Protein 4MXT (pdb70)

Secondary structure (DSSP, 8-state):
--S-HHHHHHHHHHHHHTT-EEEEEEEEEETTEEEEEEEEEETTEEEEEE---EEE-SS-EEEEETTTTEEEEE---TTT-----GGGGGGGGGTTB---EEEE-----EEEE--BSSTT-SSSEEEEEE-TTT--EEEEEEE-SSS---EEEEEEEEEEE---GGGGS--GGG-TTPEEE--

B-factor: mean 20.26, std 9.27, range [8.3, 58.39]

Foldseek 3Di:
DPDFFLVLLVVLLVCVLVFAWKKWKKKKDWPVGIWIKIWIDGDPWIWIDTVQIWFDLPFKIWDAGNVQLAIEIDGDDPVRDDRVDPSCVSCCVVVAFDKDKDWDDPPDIWIKMKAHPDLPDPPGMKIWTAHDPVRHTAKIDTHGNPDGIMIMGTPDMDTDDDDDSCVRPDDCVVRVPGHYHYD

Nearest PDB structures (foldseek):
  4mxt-assembly1_A-2  TM=1.005E+00  e=1.566E-36  Bacteroides uniformis ATCC 8492
  8cgm-assembly2_B  TM=7.098E-01  e=9.993E-12  Porphyromonas gingivalis ATCC 33277
  7tpm-assembly1_A  TM=6.435E-01  e=7.558E-09  Borreliella burgdorferi
  9gtx-assembly2_B  TM=6.078E-01  e=2.638E-06  Helicobacter pylori J99
  2zf3-assembly3_F  TM=5.211E-01  e=1.572E-04  Chromobacterium violaceum

Sequence (183 aa):
QQQPDAKNNILLERTAEAFRRRKAGGVVKLAFTVNEEQQQGSSYAGVVLLYYLLEGEEKKFVVEETEGKTWFDGHHTQWSSYVASADEVVNVSEPTQEELQTLNPYAWLSSLYKQGYRRLKLLSSSSVGGDKKSSVYYIITTAADKRKDPEESVYLFVTKDDTYRLHQVDLAPPRGSKKYTTILIDSYQQTGQQSYYPPDSFFVFDKKAYPPTAEVIDDR

Solvent-accessible surface area: 10668 Å² total

Structure (mmCIF, N/CA/C/O backbone):
data_4MXT
#
_entry.id   4MXT
#
_cell.length_a   73.262
_cell.length_b   42.802
_cell.length_c   64.550
_cell.angle_alpha   90.000
_cell.angle_beta   104.530
_cell.angle_gamma   90.000
#
_symmetry.space_group_name_H-M   'C 1 2 1'
#
loop_
_entity.id
_entity.type
_entity.pdbx_description
1 polymer 'Uncharacterized protein'
2 non-polymer DI(HYDROXYETHYL)ETHER
3 water water
#
loop_
_atom_site.group_PDB
_atom_site.id
_atom_site.type_symbol
_atom_site.label_atom_id
_atom_site.label_alt_id
_atom_site.label_comp_id
_atom_site.label_asym_id
_atom_site.label_entity_id
_atom_site.label_seq_id
_atom_site.pdbx_PDB_ins_code
_atom_site.Cartn_x
_atom_site.Cartn_y
_atom_site.Cartn_z
_atom_site.occupancy
_atom_site.B_iso_or_equiv
_atom_site.auth_seq_id
_atom_site.auth_comp_id
_atom_site.auth_asym_id
_atom_site.auth_atom_id
_atom_site.pdbx_PDB_model_num
ATOM 1 N N . GLN A 1 2 ? 47.134 21.120 6.554 1.00 39.82 28 GLN A N 1
ATOM 2 C CA . GLN A 1 2 ? 46.959 19.771 6.038 1.00 38.83 28 GLN A CA 1
ATOM 3 C C . GLN A 1 2 ? 48.088 18.869 6.521 1.00 38.93 28 GLN A C 1
ATOM 4 O O . GLN A 1 2 ? 48.388 17.853 5.896 1.00 40.04 28 GLN A O 1
ATOM 6 N N A GLN A 1 3 ? 48.727 19.330 7.604 0.50 37.90 29 GLN A N 1
ATOM 7 N N B GLN A 1 3 ? 48.708 19.193 7.644 0.50 38.14 29 GLN A N 1
ATOM 8 C CA A GLN A 1 3 ? 49.841 18.671 8.294 0.50 36.02 29 GLN A CA 1
ATOM 9 C CA B GLN A 1 3 ? 49.724 18.295 8.185 0.50 36.42 29 GLN A CA 1
ATOM 10 C C A GLN A 1 3 ? 49.399 17.823 9.492 0.50 34.30 29 GLN A C 1
ATOM 11 C C B GLN A 1 3 ? 49.538 17.870 9.651 0.50 34.49 29 GLN A C 1
ATOM 12 O O A GLN A 1 3 ? 49.918 16.724 9.679 0.50 34.38 29 GLN A O 1
ATOM 13 O O B GLN A 1 3 ? 50.347 17.100 10.161 0.50 34.24 29 GLN A O 1
ATOM 24 N N . PRO A 1 4 ? 48.468 18.334 10.330 1.00 32.79 30 PRO A N 1
ATOM 25 C CA . PRO A 1 4 ? 48.263 17.645 11.614 1.00 30.86 30 PRO A CA 1
ATOM 26 C C . PRO A 1 4 ? 47.632 16.278 11.460 1.00 29.32 30 PRO A C 1
ATOM 27 O O . PRO A 1 4 ? 47.232 15.882 10.360 1.00 30.52 30 PRO A O 1
ATOM 31 N N . ASP A 1 5 ? 47.531 15.545 12.552 1.00 26.83 31 ASP A N 1
ATOM 32 C CA . ASP A 1 5 ? 46.917 14.230 12.502 1.00 23.54 31 ASP A CA 1
ATOM 33 C C . ASP A 1 5 ? 45.370 14.329 12.537 1.00 19.67 31 ASP A C 1
ATOM 34 O O . ASP A 1 5 ? 44.800 15.128 13.284 1.00 17.98 31 ASP A O 1
ATOM 39 N N . ALA A 1 6 ? 44.697 13.548 11.691 1.00 17.49 32 ALA A N 1
ATOM 40 C CA . ALA A 1 6 ? 43.238 13.630 11.572 1.00 15.81 32 ALA A CA 1
ATOM 41 C C . ALA A 1 6 ? 42.532 13.345 12.897 1.00 14.84 32 ALA A C 1
ATOM 42 O O . ALA A 1 6 ? 41.598 14.056 13.278 1.00 14.58 32 ALA A O 1
ATOM 44 N N . LYS A 1 7 ? 42.943 12.277 13.585 1.00 15.44 33 LYS A N 1
ATOM 45 C CA . LYS A 1 7 ? 42.298 11.929 14.852 1.00 16.81 33 LYS A CA 1
ATOM 46 C C . LYS A 1 7 ? 42.430 13.071 15.867 1.00 17.58 33 LYS A C 1
ATOM 47 O O . LYS A 1 7 ? 41.494 13.375 16.592 1.00 17.49 33 LYS A O 1
ATOM 53 N N . ASN A 1 8 ? 43.600 13.694 15.944 1.00 17.92 34 ASN A N 1
ATOM 54 C CA A ASN A 1 8 ? 43.797 14.803 16.866 0.50 18.82 34 ASN A CA 1
ATOM 55 C CA B ASN A 1 8 ? 43.793 14.807 16.872 0.50 19.07 34 ASN A CA 1
ATOM 56 C C . ASN A 1 8 ? 42.853 15.967 16.565 1.00 17.62 34 ASN A C 1
ATOM 57 O O . ASN A 1 8 ? 42.245 16.540 17.472 1.00 17.16 34 ASN A O 1
ATOM 66 N N . ILE A 1 9 ? 42.722 16.316 15.287 1.00 16.81 35 ILE A N 1
ATOM 67 C CA . ILE A 1 9 ? 41.810 17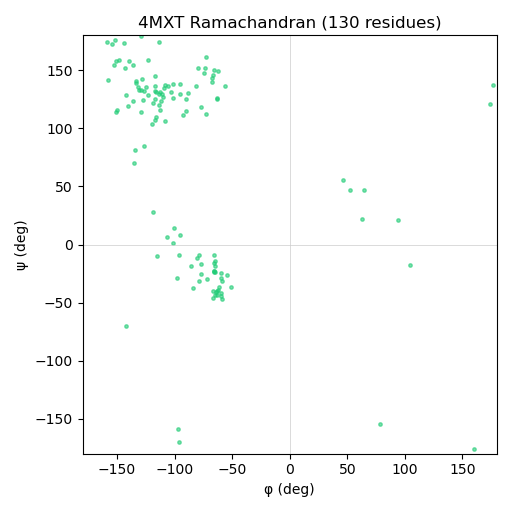.401 14.918 1.00 16.05 35 ILE A CA 1
ATOM 68 C C . ILE A 1 9 ? 40.365 17.046 15.258 1.00 15.99 35 ILE A C 1
ATOM 69 O O . ILE A 1 9 ? 39.619 17.864 15.793 1.00 15.08 35 ILE A O 1
ATOM 74 N N . LEU A 1 10 ? 39.961 15.818 14.969 1.00 15.25 36 LEU A N 1
ATOM 75 C CA A LEU A 1 10 ? 38.618 15.392 15.268 0.50 16.33 36 LEU A CA 1
ATOM 76 C CA B LEU A 1 10 ? 38.606 15.398 15.301 0.50 15.69 36 LEU A CA 1
ATOM 77 C C . LEU A 1 10 ? 38.356 15.408 16.781 1.00 16.84 36 LEU A C 1
ATOM 78 O O . LEU A 1 10 ? 37.307 15.855 17.220 1.00 18.44 36 LEU A O 1
ATOM 87 N N . GLU A 1 11 ? 39.319 14.932 17.565 1.00 17.42 37 GLU A N 1
ATOM 88 C CA . GLU A 1 11 ? 39.171 14.926 19.020 1.00 18.77 37 GLU A CA 1
ATOM 89 C C . GLU A 1 11 ? 39.082 16.343 19.594 1.00 17.42 37 GLU A C 1
ATOM 90 O O . GLU A 1 11 ? 38.263 16.610 20.469 1.00 18.49 37 GLU A O 1
ATOM 96 N N . ARG A 1 12 ? 39.887 17.267 19.082 1.00 17.22 38 ARG A N 1
ATOM 97 C CA . ARG A 1 12 ? 39.810 18.662 19.539 1.00 17.62 38 ARG A CA 1
ATOM 98 C C . ARG A 1 12 ? 38.437 19.273 19.201 1.00 16.94 38 ARG A C 1
ATOM 99 O O . ARG A 1 12 ? 37.856 20.004 20.000 1.00 16.40 38 ARG A O 1
ATOM 107 N N . THR A 1 13 ? 37.913 18.956 18.016 1.00 16.15 39 THR A N 1
ATOM 108 C CA . THR A 1 13 ? 36.641 19.486 17.571 1.00 15.04 39 THR A CA 1
ATOM 109 C C . THR A 1 13 ? 35.519 18.933 18.455 1.00 14.96 39 THR A C 1
ATOM 110 O O . THR A 1 13 ? 34.649 19.681 18.921 1.00 16.15 39 THR A O 1
ATOM 114 N N . ALA A 1 14 ? 35.549 17.626 18.705 1.00 15.00 40 ALA A N 1
ATOM 115 C CA . ALA A 1 14 ? 34.508 16.984 19.508 1.00 16.67 40 ALA A CA 1
ATOM 116 C C . ALA A 1 14 ? 34.546 17.454 20.956 1.00 17.71 40 ALA A C 1
ATOM 117 O O . ALA A 1 14 ? 33.502 17.646 21.587 1.00 18.62 40 ALA A O 1
ATOM 119 N N . GLU A 1 15 ? 35.748 17.617 21.489 1.00 18.60 41 GLU A N 1
ATOM 120 C CA . GLU A 1 15 ? 35.902 18.039 22.875 1.00 20.17 41 GLU A CA 1
ATOM 121 C C . GLU A 1 15 ? 35.351 19.449 23.074 1.00 19.85 41 GLU A C 1
ATOM 122 O O . GLU A 1 15 ? 34.644 19.733 24.063 1.00 19.87 41 GLU A O 1
ATOM 128 N N . ALA A 1 16 ? 35.661 20.343 22.147 1.00 18.80 42 ALA A N 1
ATOM 129 C CA . ALA A 1 16 ? 35.151 21.707 22.259 1.00 18.77 42 ALA A CA 1
ATOM 130 C C . ALA A 1 16 ? 33.628 21.712 22.203 1.00 19.00 42 ALA A C 1
ATOM 131 O O . ALA A 1 16 ? 32.985 22.466 22.935 1.00 20.59 42 ALA A O 1
ATOM 133 N N . PHE A 1 17 ? 33.045 20.876 21.347 1.00 18.01 43 PHE A N 1
ATOM 134 C CA . PHE A 1 17 ? 31.602 20.744 21.337 1.00 18.30 43 PHE A CA 1
ATOM 135 C C . PHE A 1 17 ? 31.051 20.287 22.700 1.00 19.70 43 PHE A C 1
ATOM 136 O O . PHE A 1 17 ? 30.072 20.838 23.192 1.00 18.71 43 PHE A O 1
ATOM 144 N N A ARG A 1 18 ? 31.688 19.281 23.294 0.40 21.10 44 ARG A N 1
ATOM 145 N N B ARG A 1 18 ? 31.706 19.316 23.325 0.20 20.81 44 ARG A N 1
ATOM 146 N N C ARG A 1 18 ? 31.684 19.289 23.305 0.40 20.64 44 ARG A N 1
ATOM 147 C CA A ARG A 1 18 ? 31.266 18.766 24.596 0.40 23.09 44 ARG A CA 1
ATOM 148 C CA B ARG A 1 18 ? 31.227 18.789 24.603 0.20 22.16 44 ARG A CA 1
ATOM 149 C CA C ARG A 1 18 ? 31.212 18.774 24.589 0.40 22.20 44 ARG A CA 1
ATOM 150 C C A ARG A 1 18 ? 31.226 19.884 25.633 0.40 23.54 44 ARG A C 1
ATOM 151 C C B ARG A 1 18 ? 31.366 19.760 25.760 0.20 23.10 44 ARG A C 1
ATOM 152 C C C ARG A 1 18 ? 31.303 19.803 25.716 0.40 23.31 44 ARG A C 1
ATOM 153 O O A ARG A 1 18 ? 30.286 19.977 26.425 0.40 23.92 44 ARG A O 1
ATOM 154 O O B ARG A 1 18 ? 30.677 19.626 26.773 0.20 23.42 44 ARG A O 1
ATOM 155 O O C ARG A 1 18 ? 30.522 19.746 26.671 0.40 23.97 44 ARG A O 1
ATOM 177 N N . LYS A 1 19 ? 32.241 20.740 25.605 1.00 23.66 45 LYS A N 1
ATOM 178 C CA . LYS A 1 19 ? 32.425 21.776 26.623 1.00 24.92 45 LYS A CA 1
ATOM 179 C C . LYS A 1 19 ? 31.648 23.066 26.318 1.00 23.99 45 LYS A C 1
ATOM 180 O O . LYS A 1 19 ? 31.727 24.044 27.068 1.00 24.42 45 LYS A O 1
ATOM 186 N N . ALA A 1 20 ? 30.864 23.054 25.238 1.00 22.57 46 ALA A N 1
ATOM 187 C CA . ALA A 1 20 ? 30.234 24.273 24.728 1.00 22.28 46 ALA A CA 1
ATOM 188 C C . ALA A 1 20 ? 28.973 24.732 25.489 1.00 22.89 46 ALA A C 1
ATOM 189 O O . ALA A 1 20 ? 28.478 25.831 25.246 1.00 24.76 46 ALA A O 1
ATOM 191 N N . GLY A 1 21 ? 28.455 23.911 26.397 1.00 22.18 47 GLY A N 1
ATOM 192 C CA . GLY A 1 21 ? 27.246 24.273 27.119 1.00 22.29 47 GLY A CA 1
ATOM 193 C C . GLY A 1 21 ? 26.049 24.036 26.214 1.00 20.95 47 GLY A C 1
ATOM 194 O O . GLY A 1 21 ? 26.103 23.214 25.295 1.00 21.60 47 GLY A O 1
ATOM 195 N N . GLY A 1 22 ? 24.963 24.750 26.461 1.00 19.16 48 GLY A N 1
ATOM 196 C CA . GLY A 1 22 ? 23.830 24.650 25.569 1.00 17.13 48 GLY A CA 1
ATOM 197 C C . GLY A 1 22 ? 24.197 25.240 24.224 1.00 15.78 48 GLY A C 1
ATOM 198 O O . GLY A 1 22 ? 24.860 26.266 24.157 1.00 16.81 48 GLY A O 1
ATOM 199 N N . VAL A 1 23 ? 23.758 24.587 23.149 1.00 13.55 49 VAL A N 1
ATOM 200 C CA A VAL A 1 23 ? 24.048 25.016 21.789 0.50 13.13 49 VAL A CA 1
ATOM 201 C CA B VAL A 1 23 ? 24.033 25.082 21.807 0.50 13.49 49 VAL A CA 1
ATOM 202 C C . VAL A 1 23 ? 22.751 25.210 21.001 1.00 12.71 49 VAL A C 1
ATOM 203 O O . VAL A 1 23 ? 21.808 24.428 21.176 1.00 13.33 49 VAL A O 1
ATOM 210 N N . LYS A 1 24 ? 22.734 26.222 20.132 1.00 12.05 50 LYS A N 1
ATOM 211 C CA . LYS A 1 24 ? 21.690 26.388 19.126 1.00 11.97 50 LYS A CA 1
ATOM 212 C C . LYS A 1 24 ? 22.383 26.315 17.760 1.00 11.96 50 LYS A C 1
ATOM 213 O O . LYS A 1 24 ? 23.253 27.129 17.453 1.00 13.85 50 LYS A O 1
ATOM 219 N N . LEU A 1 25 ? 21.958 25.366 16.936 1.00 11.43 51 LEU A N 1
ATOM 220 C CA . LEU A 1 25 ? 22.611 25.064 15.667 1.00 12.22 51 LEU A CA 1
ATOM 221 C C . LEU A 1 25 ? 21.545 25.060 14.560 1.00 12.32 51 LEU A C 1
ATOM 222 O O . LEU A 1 25 ? 20.638 24.206 14.582 1.00 13.75 51 LEU A O 1
ATOM 227 N N . ALA A 1 26 ? 21.637 26.015 13.629 1.00 11.78 52 ALA A N 1
ATOM 228 C CA . ALA A 1 26 ? 20.770 26.020 12.447 1.00 11.91 52 ALA A CA 1
ATOM 229 C C . ALA A 1 26 ? 21.495 25.357 11.283 1.00 10.32 52 ALA A C 1
ATOM 230 O O . ALA A 1 26 ? 22.684 25.617 11.072 1.00 11.18 52 ALA A O 1
ATOM 232 N N . PHE A 1 27 ? 20.785 24.529 10.514 1.00 10.67 53 PHE A N 1
ATOM 233 C CA . PHE A 1 27 ? 21.380 23.720 9.461 1.00 10.66 53 PHE A CA 1
ATOM 234 C C . PHE A 1 27 ? 20.498 23.668 8.221 1.00 10.53 53 PHE A C 1
ATOM 235 O O . PHE A 1 27 ? 19.280 23.902 8.292 1.00 11.05 53 PHE A O 1
ATOM 243 N N . THR A 1 28 ? 21.152 23.357 7.095 1.00 9.89 54 THR A N 1
ATOM 244 C CA . THR A 1 28 ? 20.485 23.084 5.822 1.00 10.82 54 THR A CA 1
ATOM 245 C C . THR A 1 28 ? 20.946 21.716 5.323 1.00 10.11 54 THR A C 1
ATOM 246 O O . THR A 1 28 ? 22.140 21.391 5.388 1.00 11.60 54 THR A O 1
ATOM 250 N N . VAL A 1 29 ? 20.002 20.909 4.851 1.00 10.53 55 VAL A N 1
ATOM 251 C CA . VAL A 1 29 ? 20.308 19.616 4.233 1.00 10.75 55 VAL A CA 1
ATOM 252 C C . VAL A 1 29 ? 19.979 19.709 2.748 1.00 11.46 55 VAL A C 1
ATOM 253 O O . VAL A 1 29 ? 18.842 20.037 2.388 1.00 12.77 55 VAL A O 1
ATOM 257 N N . ASN A 1 30 ? 20.970 19.425 1.906 1.00 12.03 56 ASN A N 1
ATOM 258 C CA . ASN A 1 30 ? 20.795 19.379 0.464 1.00 13.37 56 ASN A CA 1
ATOM 259 C C . ASN A 1 30 ? 20.945 17.940 -0.011 1.00 14.47 56 ASN A C 1
ATOM 260 O O . ASN A 1 30 ? 21.971 17.315 0.186 1.00 14.65 56 ASN A O 1
ATOM 265 N N A GLU A 1 31 ? 19.904 17.402 -0.632 0.40 16.85 57 GLU A N 1
ATOM 266 N N B GLU A 1 31 ? 19.884 17.454 -0.643 0.60 16.72 57 GLU A N 1
ATOM 267 C CA A GLU A 1 31 ? 19.918 16.021 -1.095 0.40 19.65 57 GLU A CA 1
ATOM 268 C CA B GLU A 1 31 ? 19.849 16.159 -1.286 0.60 19.32 57 GLU A CA 1
ATOM 269 C C A GLU A 1 31 ? 19.255 15.962 -2.462 0.40 20.91 57 GLU A C 1
ATOM 270 C C B GLU A 1 31 ? 19.398 16.323 -2.725 0.60 19.84 57 GLU A C 1
ATOM 271 O O A GLU A 1 31 ? 18.593 16.908 -2.851 0.40 20.31 57 GLU A O 1
ATOM 272 O O B GLU A 1 31 ? 19.018 17.407 -3.151 0.60 19.72 57 GLU A O 1
ATOM 283 N N A GLN A 1 32 ? 19.471 14.865 -3.189 0.50 23.18 58 GLN A N 1
ATOM 284 N N B GLN A 1 32 ? 19.482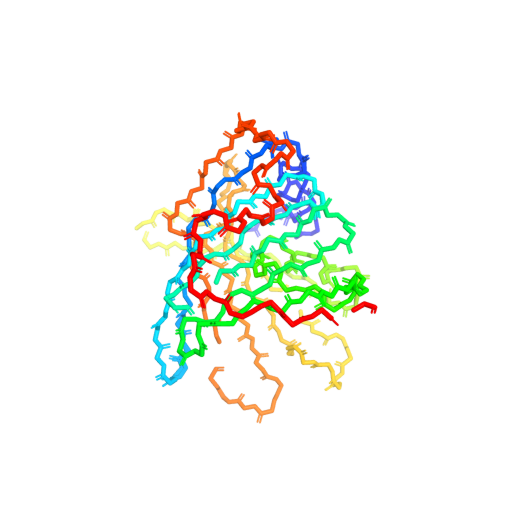 15.243 -3.484 0.50 22.05 58 GLN A N 1
ATOM 285 C CA A GLN A 1 32 ? 19.040 14.730 -4.590 0.50 24.88 58 GLN A CA 1
ATOM 286 C CA B GLN A 1 32 ? 19.083 15.283 -4.876 0.50 24.02 58 GLN A CA 1
ATOM 287 C C A GLN A 1 32 ? 17.714 15.436 -4.845 0.50 25.32 58 GLN A C 1
ATOM 288 C C B GLN A 1 32 ? 17.550 15.371 -5.044 0.50 25.94 58 GLN A C 1
ATOM 289 O O A GLN A 1 32 ? 17.612 16.344 -5.678 0.50 25.10 58 GLN A O 1
ATOM 290 O O B GLN A 1 32 ? 17.090 15.754 -6.116 0.50 28.05 58 GLN A O 1
ATOM 301 N N . GLN A 1 33 ? 16.757 15.034 -4.021 1.00 25.73 59 GLN A N 1
ATOM 302 C CA . GLN A 1 33 ? 15.322 15.317 -4.118 1.00 27.43 59 GLN A CA 1
ATOM 303 C C . GLN A 1 33 ? 14.895 16.696 -3.625 1.00 25.36 59 GLN A C 1
ATOM 304 O O . GLN A 1 33 ? 13.781 17.128 -3.918 1.00 27.23 59 GLN A O 1
ATOM 307 N N . GLY A 1 34 ? 15.747 17.380 -2.870 1.00 22.36 60 GLY A N 1
ATOM 308 C CA . GLY A 1 34 ? 15.447 18.735 -2.469 1.00 19.72 60 GLY A CA 1
ATOM 309 C C . GLY A 1 34 ? 16.237 19.182 -1.263 1.00 17.63 60 GLY A C 1
ATOM 310 O O . GLY A 1 34 ? 17.078 18.452 -0.737 1.00 19.13 60 GLY A O 1
ATOM 311 N N . SER A 1 35 ? 15.929 20.382 -0.806 1.00 14.38 61 SER A N 1
ATOM 312 C CA A SER A 1 35 ? 16.639 21.041 0.295 0.70 13.77 61 SER A CA 1
ATOM 313 C CA B SER A 1 35 ? 16.630 21.006 0.305 0.30 14.29 61 SER A CA 1
ATOM 314 C C . SER A 1 35 ? 15.678 21.347 1.438 1.00 13.32 61 SER A C 1
ATOM 315 O O . SER A 1 35 ? 14.519 21.720 1.202 1.00 14.43 61 SER A O 1
ATOM 320 N N . TYR A 1 36 ? 16.151 21.218 2.677 1.00 11.83 62 TYR A N 1
ATOM 321 C CA . TYR A 1 36 ? 15.334 21.627 3.822 1.00 12.43 62 TYR A CA 1
ATOM 322 C C . TYR A 1 36 ? 16.213 22.124 4.948 1.00 11.54 62 TYR A C 1
ATOM 323 O O . TYR A 1 36 ? 17.402 21.823 4.999 1.00 13.32 62 TYR A O 1
ATOM 332 N N . ALA A 1 37 ? 15.629 22.902 5.836 1.00 11.24 63 ALA A N 1
ATOM 333 C CA . ALA A 1 37 ? 16.373 23.514 6.924 1.00 11.30 63 ALA A CA 1
ATOM 334 C C . ALA A 1 37 ? 15.781 23.124 8.260 1.00 13.97 63 ALA A C 1
ATOM 335 O O . ALA A 1 37 ? 14.604 22.729 8.361 1.00 17.56 63 ALA A O 1
ATOM 337 N N . GLY A 1 38 ? 16.592 23.241 9.302 1.00 13.77 64 GLY A N 1
ATOM 338 C CA . GLY A 1 38 ? 16.111 22.991 10.645 1.00 14.60 64 GLY A CA 1
ATOM 339 C C . GLY A 1 38 ? 16.933 23.741 11.678 1.00 12.65 64 GLY A C 1
ATOM 340 O O . GLY A 1 38 ? 17.946 24.374 11.375 1.00 13.02 64 GLY A O 1
ATOM 341 N N . VAL A 1 39 ? 16.458 23.676 12.906 1.00 12.50 65 VAL A N 1
ATOM 342 C CA A VAL A 1 39 ? 17.142 24.238 14.057 0.60 11.49 65 VAL A CA 1
ATOM 343 C CA B VAL A 1 39 ? 17.228 24.181 14.034 0.40 12.11 65 VAL A CA 1
ATOM 344 C C . VAL A 1 39 ? 17.213 23.162 15.151 1.00 11.60 65 VAL A C 1
ATOM 345 O O . VAL A 1 39 ? 16.194 22.513 15.432 1.00 11.59 65 VAL A O 1
ATOM 352 N N . LEU A 1 40 ? 18.392 23.004 15.750 1.00 11.34 66 LEU A N 1
ATOM 353 C CA A LEU A 1 40 ? 18.610 22.079 16.832 0.60 12.52 66 LEU A CA 1
ATOM 354 C CA B LEU A 1 40 ? 18.633 22.081 16.861 0.40 12.00 66 LEU A CA 1
ATOM 355 C C . LEU A 1 40 ? 19.053 22.859 18.075 1.00 12.35 66 LEU A C 1
ATOM 356 O O . LEU A 1 40 ? 19.962 23.688 18.000 1.00 14.40 66 LEU A O 1
ATOM 365 N N . TYR A 1 41 ? 18.400 22.572 19.191 1.00 11.35 67 TYR A N 1
ATOM 366 C CA A TYR A 1 41 ? 18.809 23.080 20.496 0.50 11.84 67 TYR A CA 1
ATOM 367 C CA B TYR A 1 41 ? 18.786 23.070 20.512 0.50 11.81 67 TYR A CA 1
ATOM 368 C C . TYR A 1 41 ? 19.266 21.877 21.316 1.00 12.61 67 TYR A C 1
ATOM 369 O O . TYR A 1 41 ? 18.523 20.923 21.474 1.00 13.83 67 TYR A O 1
ATOM 386 N N . LEU A 1 42 ? 20.493 21.926 21.824 1.00 13.22 68 LEU A N 1
ATOM 387 C CA A LEU A 1 42 ? 21.163 20.757 22.418 0.70 14.95 68 LEU A CA 1
ATOM 388 C CA B LEU A 1 42 ? 21.087 20.765 22.435 0.30 14.62 68 LEU A CA 1
ATOM 389 C C . LEU A 1 42 ? 21.771 21.114 23.755 1.00 15.07 68 LEU A C 1
ATOM 390 O O . LEU A 1 42 ? 22.497 22.090 23.845 1.00 16.35 68 LEU A O 1
ATOM 399 N N . GLU A 1 43 ? 21.514 20.312 24.779 1.00 14.18 69 GLU A N 1
ATOM 400 C CA . GLU A 1 43 ? 22.232 20.482 26.049 1.00 16.38 69 GLU A CA 1
ATOM 401 C C . GLU A 1 43 ? 22.325 19.120 26.706 1.00 18.36 69 GLU A C 1
ATOM 402 O O . GLU A 1 43 ? 21.311 18.526 27.086 1.00 18.46 69 GLU A O 1
ATOM 408 N N . GLY A 1 44 ? 23.552 18.626 26.848 1.00 19.87 70 GLY A N 1
ATOM 409 C CA . GLY A 1 44 ? 23.748 17.274 27.337 1.00 20.67 70 GLY A CA 1
ATOM 410 C C . GLY A 1 44 ? 23.060 16.281 26.413 1.00 21.69 70 GLY A C 1
ATOM 411 O O . GLY A 1 44 ? 23.249 16.326 25.198 1.00 23.15 70 GLY A O 1
ATOM 412 N N A GLU A 1 45 ? 22.245 15.423 27.025 0.45 21.33 71 GLU A N 1
ATOM 413 N N B GLU A 1 45 ? 22.266 15.363 26.951 0.55 21.87 71 GLU A N 1
ATOM 414 C CA A GLU A 1 45 ? 21.506 14.372 26.333 0.45 20.80 71 GLU A CA 1
ATOM 415 C CA B GLU A 1 45 ? 21.567 14.407 26.084 0.55 21.89 71 GLU A CA 1
ATOM 416 C C A GLU A 1 45 ? 20.095 14.809 25.940 0.45 18.97 71 GLU A C 1
ATOM 417 C C B GLU A 1 45 ? 20.194 14.927 25.623 0.55 19.34 71 GLU A C 1
ATOM 418 O O A GLU A 1 45 ? 19.294 13.997 25.467 0.45 18.93 71 GLU A O 1
ATOM 419 O O B GLU A 1 45 ? 19.524 14.288 24.791 0.55 18.96 71 GLU A O 1
ATOM 430 N N . LYS A 1 46 ? 19.788 16.086 26.151 1.00 17.11 72 LYS A N 1
ATOM 431 C CA A LYS A 1 46 ? 18.478 16.636 25.810 0.50 15.31 72 LYS A CA 1
ATOM 432 C CA B LYS A 1 46 ? 18.482 16.672 25.834 0.50 15.56 72 LYS A CA 1
ATOM 433 C C . LYS A 1 46 ? 18.535 17.422 24.508 1.00 14.68 72 LYS A C 1
ATOM 434 O O . LYS A 1 46 ? 19.539 18.049 24.186 1.00 15.52 72 LYS A O 1
ATOM 445 N N . PHE A 1 47 ? 17.443 17.388 23.741 1.00 13.56 73 PHE A N 1
ATOM 446 C CA . PHE A 1 47 ? 17.381 18.209 22.534 1.00 12.77 73 PHE A CA 1
ATOM 447 C C . PHE A 1 47 ? 15.977 18.623 22.157 1.00 11.00 73 PHE A C 1
ATOM 448 O O . PHE A 1 47 ? 14.996 17.988 22.578 1.00 11.84 73 PHE A O 1
ATOM 456 N N . VAL A 1 48 ? 15.899 19.703 21.384 1.00 10.35 74 VAL A N 1
ATOM 457 C CA . VAL A 1 48 ? 14.693 20.065 20.626 1.00 10.65 74 VAL A CA 1
ATOM 458 C C . VAL A 1 48 ? 15.132 20.245 19.183 1.00 10.58 74 VAL A C 1
ATOM 459 O O . VAL A 1 48 ? 16.138 20.903 18.925 1.00 12.36 74 VAL A O 1
ATOM 463 N N . VAL A 1 49 ? 14.406 19.652 18.237 1.00 10.54 75 VAL A N 1
ATOM 464 C CA . VAL A 1 49 ? 14.700 19.856 16.813 1.00 12.12 75 VAL A CA 1
ATOM 465 C C . VAL A 1 49 ? 13.425 20.246 16.074 1.00 11.32 75 VAL A C 1
ATOM 466 O O . VAL A 1 49 ? 12.364 19.652 16.269 1.00 12.81 75 VAL A O 1
ATOM 470 N N . GLU A 1 50 ? 13.555 21.281 15.257 1.00 11.74 76 GLU A N 1
ATOM 471 C CA A GLU A 1 50 ? 12.424 21.782 14.506 0.50 11.74 76 GLU A CA 1
ATOM 472 C CA B GLU A 1 50 ? 12.452 21.918 14.519 0.50 12.54 76 GLU A CA 1
ATOM 473 C C . GLU A 1 50 ? 12.770 21.883 13.031 1.00 11.72 76 GLU A C 1
ATOM 474 O O . GLU A 1 50 ? 13.816 22.403 12.644 1.00 12.49 76 GLU A O 1
ATOM 485 N N . THR A 1 51 ? 11.875 21.324 12.210 1.00 11.55 77 THR A N 1
ATOM 486 C CA . THR A 1 51 ? 11.947 21.424 10.756 1.00 11.60 77 THR A CA 1
ATOM 487 C C . THR A 1 51 ? 10.558 21.902 10.288 1.00 11.02 77 THR A C 1
ATOM 488 O O . THR A 1 51 ? 9.657 22.085 11.115 1.00 12.59 77 THR A O 1
ATOM 492 N N . GLU A 1 52 ? 10.354 22.084 8.992 1.00 11.10 78 GLU A N 1
ATOM 493 C CA . GLU A 1 52 ? 9.062 22.575 8.524 1.00 12.82 78 GLU A CA 1
ATOM 494 C C . GLU A 1 52 ? 7.969 21.553 8.862 1.00 13.94 78 GLU A C 1
ATOM 495 O O . GLU A 1 52 ? 8.072 20.391 8.518 1.00 15.34 78 GLU A O 1
ATOM 501 N N . GLY A 1 53 ? 6.916 21.965 9.542 1.00 15.29 79 GLY A N 1
ATOM 502 C CA . GLY A 1 53 ? 5.878 20.996 9.909 1.00 16.34 79 GLY A CA 1
ATOM 503 C C . GLY A 1 53 ? 6.197 19.825 10.879 1.00 14.79 79 GLY A C 1
ATOM 504 O O . GLY A 1 53 ? 5.403 18.886 11.008 1.00 14.14 79 GLY A O 1
ATOM 529 N N . LYS A 1 55 ? 8.235 19.010 14.909 1.00 12.24 81 LYS A N 1
ATOM 530 C CA . LYS A 1 55 ? 9.022 19.444 16.068 1.00 11.92 81 LYS A CA 1
ATOM 531 C C . LYS A 1 55 ? 9.116 18.290 17.039 1.00 11.64 81 LYS A C 1
ATOM 532 O O . LYS A 1 55 ? 8.124 17.597 17.307 1.00 12.20 81 LYS A O 1
ATOM 538 N N . THR A 1 56 ? 10.311 18.084 17.589 1.00 11.24 82 THR A N 1
ATOM 539 C CA . THR A 1 56 ? 10.566 16.969 18.514 1.00 11.10 82 THR A CA 1
ATOM 540 C C . THR A 1 56 ? 11.285 17.484 19.747 1.00 10.05 82 THR A C 1
ATOM 541 O O . THR A 1 56 ? 12.215 18.287 19.639 1.00 10.98 82 THR A O 1
ATOM 545 N N . TRP A 1 57 ? 10.829 17.022 20.907 1.00 10.45 83 TRP A N 1
ATOM 546 C CA . TRP A 1 57 ? 11.426 17.331 22.196 1.00 10.66 83 TRP A CA 1
ATOM 547 C C . TRP A 1 57 ? 11.925 16.026 22.798 1.00 11.13 83 TRP A C 1
ATOM 548 O O . TRP A 1 57 ? 11.186 15.035 22.826 1.00 11.78 83 TRP A O 1
ATOM 559 N N . PHE A 1 58 ? 13.126 16.040 23.372 1.00 11.17 84 PHE A N 1
ATOM 560 C CA . PHE A 1 58 ? 13.653 14.874 24.100 1.00 12.49 84 PHE A CA 1
ATOM 561 C C . PHE A 1 58 ? 14.298 15.341 25.389 1.00 13.05 84 PHE A C 1
ATOM 562 O O . PHE A 1 58 ? 15.219 16.186 25.354 1.00 13.07 84 PHE A O 1
ATOM 570 N N . ASP A 1 59 ? 13.825 14.798 26.518 1.00 14.38 85 ASP A N 1
ATOM 571 C CA . ASP A 1 59 ? 14.284 15.267 27.831 1.00 16.03 85 ASP A CA 1
ATOM 572 C C . ASP A 1 59 ? 15.334 14.361 28.468 1.00 17.36 85 ASP A C 1
ATOM 573 O O . ASP A 1 59 ? 15.633 14.501 29.659 1.00 18.57 85 ASP A O 1
ATOM 578 N N . GLY A 1 60 ? 15.907 13.462 27.678 1.00 16.78 86 GLY A N 1
ATOM 579 C CA . GLY A 1 60 ? 16.874 12.498 28.192 1.00 18.11 86 GLY A CA 1
ATOM 580 C C . GLY A 1 60 ? 16.285 11.106 28.344 1.00 19.85 86 GLY A C 1
ATOM 581 O O . GLY A 1 60 ? 17.014 10.127 28.448 1.00 21.29 86 GLY A O 1
ATOM 582 N N . HIS A 1 61 ? 14.959 11.018 28.361 1.00 18.89 87 HIS A N 1
ATOM 583 C CA A HIS A 1 61 ? 14.258 9.742 28.544 0.50 18.68 87 HIS A CA 1
ATOM 584 C CA B HIS A 1 61 ? 14.276 9.737 28.503 0.50 19.37 87 HIS A CA 1
ATOM 585 C C . HIS A 1 61 ? 13.051 9.619 27.611 1.00 18.03 87 HIS A C 1
ATOM 586 O O . HIS A 1 61 ? 12.866 8.595 26.952 1.00 19.00 87 HIS A O 1
ATOM 599 N N . THR A 1 62 ? 12.236 10.663 27.592 1.00 15.73 88 THR A N 1
ATOM 600 C CA . THR A 1 62 ? 10.987 10.671 26.837 1.00 14.87 88 THR A CA 1
ATOM 601 C C . THR A 1 62 ? 11.110 11.584 25.615 1.00 13.59 88 THR A C 1
ATOM 602 O O . THR A 1 62 ? 11.643 12.701 25.703 1.00 14.02 88 THR A O 1
ATOM 606 N N . GLN A 1 63 ? 10.589 11.102 24.483 1.00 12.49 89 GLN A N 1
ATOM 607 C CA . GLN A 1 63 ? 10.532 11.869 23.245 1.00 12.40 89 GLN A CA 1
ATOM 608 C C . GLN A 1 63 ? 9.086 12.181 22.877 1.00 11.56 89 GLN A C 1
ATOM 609 O O . GLN A 1 63 ? 8.252 11.266 22.840 1.00 12.38 89 GLN A O 1
ATOM 615 N N . TRP A 1 64 ? 8.799 13.450 22.602 1.00 10.75 90 TRP A N 1
ATOM 616 C CA . TRP A 1 64 ? 7.522 13.860 22.034 1.00 10.19 90 TRP A CA 1
ATOM 617 C C . TRP A 1 64 ? 7.812 14.364 20.635 1.00 10.00 90 TRP A C 1
ATOM 618 O O . TRP A 1 64 ? 8.695 15.174 20.432 1.00 10.99 90 TRP A O 1
ATOM 629 N N . SER A 1 65 ? 7.041 13.898 19.658 1.00 10.40 91 SER A N 1
ATOM 630 C CA A SER A 1 65 ? 7.202 14.350 18.284 0.50 11.14 91 SER A CA 1
ATOM 631 C CA B SER A 1 65 ? 7.201 14.326 18.264 0.50 10.75 91 SER A CA 1
ATOM 632 C C . SER A 1 65 ? 5.879 14.812 17.685 1.00 10.00 91 SER A C 1
ATOM 633 O O . SER A 1 65 ? 4.921 14.038 17.581 1.00 10.34 91 SER A O 1
ATOM 638 N N . TYR A 1 66 ? 5.826 16.098 17.336 1.00 10.11 92 TYR A N 1
ATOM 639 C CA . TYR A 1 66 ? 4.653 16.716 16.729 1.00 10.52 92 TYR A CA 1
ATOM 640 C C . TYR A 1 66 ? 4.771 16.737 15.213 1.00 10.77 92 TYR A C 1
ATOM 641 O O . TYR A 1 66 ? 5.779 17.165 14.656 1.00 11.94 92 TYR A O 1
ATOM 650 N N . VAL A 1 67 ? 3.720 16.257 14.551 1.00 10.53 93 VAL A N 1
ATOM 651 C CA . VAL A 1 67 ? 3.623 16.219 13.096 1.00 11.57 93 VAL A CA 1
ATOM 652 C C . VAL A 1 67 ? 2.455 17.122 12.674 1.00 11.50 93 VAL A C 1
ATOM 653 O O . VAL A 1 67 ? 1.275 16.821 12.940 1.00 11.79 93 VAL A O 1
ATOM 657 N N . ALA A 1 68 ? 2.782 18.255 12.057 1.00 11.20 94 ALA A N 1
ATOM 658 C CA . ALA A 1 68 ? 1.763 19.256 11.714 1.00 11.44 94 ALA A CA 1
ATOM 659 C C . ALA A 1 68 ? 0.696 18.740 10.745 1.00 11.94 94 ALA A C 1
ATOM 660 O O . ALA A 1 68 ? -0.470 19.109 10.865 1.00 12.56 94 ALA A O 1
ATOM 662 N N . SER A 1 69 ? 1.090 17.905 9.791 1.00 12.04 95 SER A N 1
ATOM 663 C CA . SER A 1 69 ? 0.129 17.408 8.795 1.00 12.05 95 SER A CA 1
ATOM 664 C C . SER A 1 69 ? -0.949 16.509 9.392 1.00 12.76 95 SER A C 1
ATOM 665 O O . SER A 1 69 ? -1.971 16.271 8.739 1.00 14.22 95 SER A O 1
ATOM 668 N N . ALA A 1 70 ? -0.739 16.023 10.611 1.00 12.70 96 ALA A N 1
ATOM 669 C CA . ALA A 1 70 ? -1.732 15.213 11.321 1.00 13.45 96 ALA A CA 1
ATOM 670 C C . ALA A 1 70 ? -2.271 15.886 12.593 1.00 13.91 96 ALA A C 1
ATOM 671 O O . ALA A 1 70 ? -3.218 15.375 13.184 1.00 13.99 96 ALA A O 1
ATOM 673 N N . ASP A 1 71 ? -1.651 17.002 13.007 1.00 12.57 97 ASP A N 1
ATOM 674 C CA .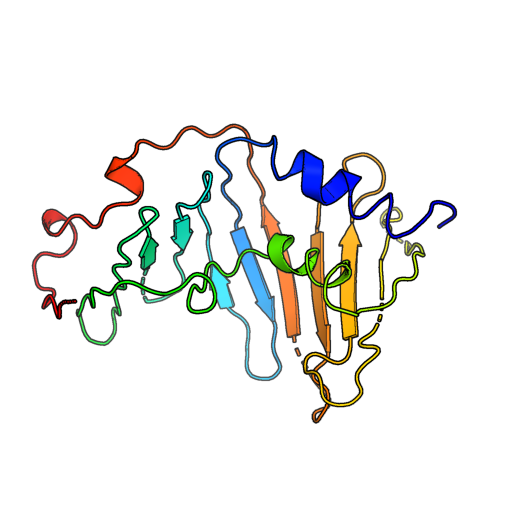 ASP A 1 71 ? -1.918 17.650 14.303 1.00 12.17 97 ASP A CA 1
ATOM 675 C C . ASP A 1 71 ? -1.933 16.561 15.380 1.00 11.03 97 ASP A C 1
ATOM 676 O O . ASP A 1 71 ? -2.886 16.423 16.133 1.00 12.24 97 ASP A O 1
ATOM 681 N N . GLU A 1 72 ? -0.837 15.805 15.441 1.00 10.84 98 GLU A N 1
ATOM 682 C CA . GLU A 1 72 ? -0.662 14.699 16.373 1.00 10.87 98 GLU A CA 1
ATOM 683 C C . GLU A 1 72 ? 0.710 14.790 17.018 1.00 11.01 98 GLU A C 1
ATOM 684 O O . GLU A 1 72 ? 1.708 15.070 16.335 1.00 10.43 98 GLU A O 1
ATOM 690 N N . VAL A 1 73 ? 0.756 14.509 18.316 1.00 11.30 99 VAL A N 1
ATOM 691 C CA A VAL A 1 73 ? 2.028 14.373 19.018 0.50 11.14 99 VAL A CA 1
ATOM 692 C CA B VAL A 1 73 ? 2.005 14.382 19.067 0.50 11.59 99 VAL A CA 1
ATOM 693 C C . VAL A 1 73 ? 2.149 12.935 19.519 1.00 11.63 99 VAL A C 1
ATOM 694 O O . VAL A 1 73 ? 1.274 12.426 20.233 1.00 13.02 99 VAL A O 1
ATOM 701 N N . ASN A 1 74 ? 3.221 12.270 19.094 1.00 11.40 100 ASN A N 1
ATOM 702 C CA . ASN A 1 74 ? 3.488 10.899 19.552 1.00 12.08 100 ASN A CA 1
ATOM 703 C C . ASN A 1 74 ? 4.555 10.877 20.640 1.00 11.82 100 ASN A C 1
ATOM 704 O O . ASN A 1 74 ? 5.530 11.623 20.573 1.00 11.49 100 ASN A O 1
ATOM 709 N N . VAL A 1 75 ? 4.329 10.050 21.660 1.00 12.25 101 VAL A N 1
ATOM 710 C CA . VAL A 1 75 ? 5.205 10.004 22.822 1.00 12.51 101 VAL A CA 1
ATOM 711 C C . VAL A 1 75 ? 5.837 8.621 22.910 1.00 13.08 101 VAL A C 1
ATOM 712 O O . VAL A 1 75 ? 5.132 7.602 22.830 1.00 14.36 101 VAL A O 1
ATOM 716 N N . SER A 1 76 ? 7.152 8.580 23.102 1.00 13.28 102 SER A N 1
ATOM 717 C CA . SER A 1 76 ? 7.873 7.320 23.114 1.00 14.21 102 SER A CA 1
ATOM 718 C C . SER A 1 76 ? 9.117 7.408 23.986 1.00 14.84 102 SER A C 1
ATOM 719 O O . SER A 1 76 ? 9.449 8.481 24.507 1.00 14.27 102 SER A O 1
ATOM 722 N N . GLU A 1 77 ? 9.800 6.268 24.133 1.00 16.21 103 GLU A N 1
ATOM 723 C CA . GLU A 1 77 ? 11.079 6.204 24.829 1.00 18.77 103 GLU A CA 1
ATOM 724 C C . GLU A 1 77 ? 12.114 5.549 23.943 1.00 21.30 103 GLU A C 1
ATOM 725 O O . GLU A 1 77 ? 12.324 4.333 24.035 1.00 23.17 103 GLU A O 1
ATOM 731 N N . PRO A 1 78 ? 12.749 6.323 23.069 1.00 22.65 104 PRO A N 1
ATOM 732 C CA . PRO A 1 78 ? 13.743 5.760 22.154 1.00 25.67 104 PRO A CA 1
ATOM 733 C C . PRO A 1 78 ? 14.995 5.268 22.871 1.00 30.13 104 PRO A C 1
ATOM 734 O O . PRO A 1 78 ? 15.442 5.877 23.841 1.00 30.56 104 PRO A O 1
ATOM 738 N N . THR A 1 79 ? 15.555 4.173 22.379 1.00 34.30 105 THR A N 1
ATOM 739 C CA . THR A 1 79 ? 16.878 3.743 22.804 1.00 37.94 105 THR A CA 1
ATOM 740 C C . THR A 1 79 ? 17.921 4.672 22.194 1.00 40.42 105 THR A C 1
ATOM 741 O O . THR A 1 79 ? 17.640 5.376 21.219 1.00 40.14 105 THR A O 1
ATOM 745 N N . GLN A 1 80 ? 19.123 4.671 22.769 1.00 43.17 106 GLN A N 1
ATOM 746 C CA . GLN A 1 80 ? 20.186 5.588 22.356 1.00 45.17 106 GLN A CA 1
ATOM 747 C C . GLN A 1 80 ? 20.472 5.509 20.858 1.00 46.33 106 GLN A C 1
ATOM 748 O O . GLN A 1 80 ? 20.937 6.482 20.254 1.00 46.77 106 GLN A O 1
ATOM 754 N N . GLU A 1 81 ? 20.187 4.353 20.266 1.00 46.70 107 GLU A N 1
ATOM 755 C CA . GLU A 1 81 ? 20.344 4.169 18.832 1.00 47.83 107 GLU A CA 1
ATOM 756 C C . GLU A 1 81 ? 19.177 4.781 18.060 1.00 48.74 107 GLU A C 1
ATOM 757 O O . GLU A 1 81 ? 19.348 5.253 16.934 1.00 49.31 107 GLU A O 1
ATOM 759 N N . GLU A 1 82 ? 17.992 4.772 18.667 1.00 49.10 108 GLU A N 1
ATOM 760 C CA . GLU A 1 82 ? 16.770 5.185 17.980 1.00 48.97 108 GLU A CA 1
ATOM 761 C C . GLU A 1 82 ? 16.636 6.698 17.853 1.00 48.52 108 GLU A C 1
ATOM 762 O O . GLU A 1 82 ? 15.842 7.189 17.045 1.00 48.56 108 GLU A O 1
ATOM 768 N N . LEU A 1 83 ? 17.404 7.438 18.648 1.00 47.78 109 LEU A N 1
ATOM 769 C CA . LEU A 1 83 ? 17.306 8.890 18.645 1.00 47.12 109 LEU A CA 1
ATOM 770 C C . LEU A 1 83 ? 17.674 9.469 17.287 1.00 46.92 109 LEU A C 1
ATOM 771 O O . LEU A 1 83 ? 18.490 8.899 16.557 1.00 47.22 109 LEU A O 1
ATOM 776 N N . GLN A 1 84 ? 17.048 10.596 16.956 1.00 46.12 110 GLN A N 1
ATOM 777 C CA . GLN A 1 84 ? 17.360 11.341 15.743 1.00 45.38 110 GLN A CA 1
ATOM 778 C C . GLN A 1 84 ? 17.478 12.826 16.074 1.00 43.47 110 GLN A C 1
ATOM 779 O O . GLN A 1 84 ? 16.542 13.608 15.881 1.00 43.89 110 GLN A O 1
ATOM 785 N N . THR A 1 85 ? 18.646 13.201 16.581 1.00 40.96 111 THR A N 1
ATOM 786 C CA . THR A 1 85 ? 18.921 14.574 16.968 1.00 38.93 111 THR A CA 1
ATOM 787 C C . THR A 1 85 ? 19.201 15.389 15.728 1.00 36.77 111 THR A C 1
ATOM 788 O O . THR A 1 85 ? 19.029 16.603 15.718 1.00 37.73 111 THR A O 1
ATOM 792 N N . LEU A 1 86 ? 19.657 14.709 14.684 1.00 33.68 112 LEU A N 1
ATOM 793 C CA . LEU A 1 86 ? 20.126 15.379 13.485 1.00 30.96 112 LEU A CA 1
ATOM 794 C C . LEU A 1 86 ? 21.345 16.267 13.804 1.00 27.29 112 LEU A C 1
ATOM 795 O O . LEU A 1 86 ? 21.626 17.178 13.040 1.00 28.29 112 LEU A O 1
ATOM 800 N N . ASN A 1 87 ? 22.059 15.998 14.901 1.00 25.44 113 ASN A N 1
ATOM 801 C CA . ASN A 1 87 ? 23.261 16.786 15.257 1.00 21.81 113 ASN A CA 1
A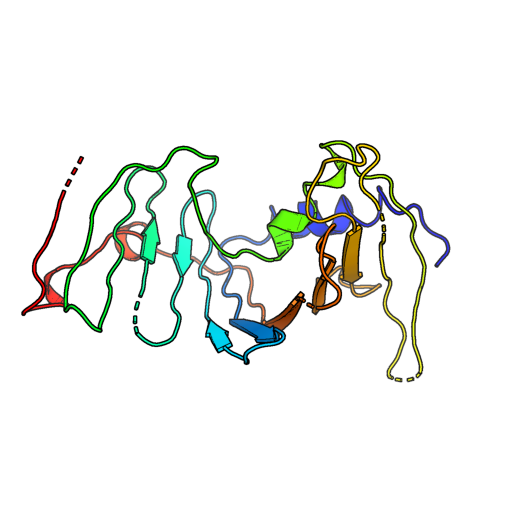TOM 802 C C . ASN A 1 87 ? 24.431 16.461 14.331 1.00 19.80 113 ASN A C 1
ATOM 803 O O . ASN A 1 87 ? 24.986 15.350 14.370 1.00 20.49 113 ASN A O 1
ATOM 808 N N . PRO A 1 88 ? 24.829 17.427 13.500 1.00 18.86 114 PRO A N 1
ATOM 809 C CA . PRO A 1 88 ? 25.939 17.135 12.582 1.00 18.37 114 PRO A CA 1
ATOM 810 C C . PRO A 1 88 ? 27.257 16.738 13.280 1.00 16.97 114 PRO A C 1
ATOM 811 O O . PRO A 1 88 ? 28.079 15.975 12.719 1.00 16.50 114 PRO A O 1
ATOM 815 N N . TYR A 1 89 ? 27.467 17.247 14.495 1.00 16.27 115 TYR A N 1
ATOM 816 C CA . TYR A 1 89 ? 28.675 16.903 15.253 1.00 17.41 115 TYR A CA 1
ATOM 817 C C . TYR A 1 89 ? 28.750 15.426 15.640 1.00 19.14 115 TYR A C 1
ATOM 818 O O . TYR A 1 89 ? 29.821 14.914 15.955 1.00 20.51 115 TYR A O 1
ATOM 827 N N . ALA A 1 90 ? 27.616 14.730 15.608 1.00 17.99 116 ALA A N 1
ATOM 828 C CA . ALA A 1 90 ? 27.595 13.307 15.962 1.00 19.04 116 ALA A CA 1
ATOM 829 C C . ALA A 1 90 ? 28.373 12.445 14.967 1.00 19.84 116 ALA A C 1
ATOM 830 O O . ALA A 1 90 ? 28.828 11.339 15.307 1.00 21.61 116 ALA A O 1
ATOM 832 N N . TRP A 1 91 ? 28.521 12.938 13.742 1.00 18.27 117 TRP A N 1
ATOM 833 C CA . TRP A 1 91 ? 29.206 12.153 12.716 1.00 18.26 117 TRP A CA 1
ATOM 834 C C . TRP A 1 91 ? 30.676 11.943 13.028 1.00 19.39 117 TRP A C 1
ATOM 835 O O . TRP A 1 91 ? 31.286 10.993 12.545 1.00 19.39 117 TRP A O 1
ATOM 846 N N . LEU A 1 92 ? 31.254 12.811 13.845 1.00 19.77 118 LEU A N 1
ATOM 847 C CA . LEU A 1 92 ? 32.642 12.620 14.264 1.00 21.13 118 LEU A CA 1
ATOM 848 C C . LEU A 1 92 ? 32.846 11.251 14.948 1.00 21.58 118 LEU A C 1
ATOM 849 O O . LEU A 1 92 ? 33.921 10.638 14.831 1.00 21.73 118 LEU A O 1
ATOM 854 N N A SER A 1 93 ? 31.801 10.746 15.602 0.50 21.82 119 SER A N 1
ATOM 855 N N B SER A 1 93 ? 31.809 10.761 15.617 0.50 21.54 119 SER A N 1
ATOM 856 C CA A SER A 1 93 ? 31.906 9.512 16.391 0.50 22.86 119 SER A CA 1
ATOM 857 C CA B SER A 1 93 ? 31.907 9.518 16.382 0.50 22.29 119 SER A CA 1
ATOM 858 C C A SER A 1 93 ? 32.208 8.267 15.563 0.50 21.99 119 SER A C 1
ATOM 859 C C B SER A 1 93 ? 32.360 8.330 15.543 0.50 22.01 119 SER A C 1
ATOM 860 O O A SER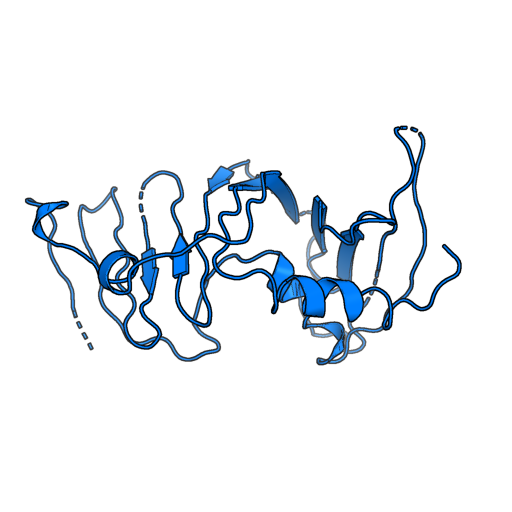 A 1 93 ? 32.560 7.233 16.124 0.50 21.00 119 SER A O 1
ATOM 861 O O B SER A 1 93 ? 32.978 7.408 16.073 0.50 21.63 119 SER A O 1
ATOM 866 N N . LEU A 1 94 ? 32.064 8.354 14.241 1.00 21.40 120 LEU A N 1
ATOM 867 C CA . LEU A 1 94 ? 32.365 7.208 13.373 1.00 20.57 120 LEU A CA 1
ATOM 868 C C . LEU A 1 94 ? 33.812 6.774 13.414 1.00 19.74 120 LEU A C 1
ATOM 869 O O . LEU A 1 94 ? 34.120 5.638 13.075 1.00 18.54 120 LEU A O 1
ATOM 874 N N . TYR A 1 95 ? 34.711 7.663 13.809 1.00 18.80 121 TYR A N 1
ATOM 875 C CA . TYR A 1 95 ? 36.124 7.285 13.860 1.00 19.77 121 TYR A CA 1
ATOM 876 C C . TYR A 1 95 ? 36.401 6.204 14.904 1.00 19.20 121 TYR A C 1
ATOM 877 O O . TYR A 1 95 ? 37.476 5.584 14.896 1.00 20.89 121 TYR A O 1
ATOM 886 N N . LYS A 1 96 ? 35.438 5.983 15.796 1.00 16.28 122 LYS A N 1
ATOM 887 C CA . LYS A 1 96 ? 35.558 4.961 16.816 1.00 17.03 122 LYS A CA 1
ATOM 888 C C . LYS A 1 96 ? 34.775 3.714 16.438 1.00 16.77 122 LYS A C 1
ATOM 889 O O . LYS A 1 96 ? 34.730 2.785 17.224 1.00 17.67 122 LYS A O 1
ATOM 895 N N . GLN A 1 97 ? 34.132 3.716 15.269 1.00 15.51 123 GLN A N 1
ATOM 896 C CA . GLN A 1 97 ? 33.303 2.593 14.817 1.00 16.66 123 GLN A CA 1
ATOM 897 C C . GLN A 1 97 ? 33.832 1.995 13.525 1.00 17.15 123 GLN A C 1
ATOM 898 O O . GLN A 1 97 ? 33.058 1.474 12.732 1.00 20.47 123 GLN A O 1
ATOM 904 N N . GLY A 1 98 ? 35.131 2.100 13.278 1.00 14.23 124 GLY A N 1
ATOM 905 C CA . GLY A 1 98 ? 35.739 1.403 12.150 1.00 14.07 124 GLY A CA 1
ATOM 906 C C . GLY A 1 98 ? 35.864 2.206 10.861 1.00 12.98 124 GLY A C 1
ATOM 907 O O . GLY A 1 98 ? 36.011 1.616 9.789 1.00 14.69 124 GLY A O 1
ATOM 908 N N . TYR A 1 99 ? 35.837 3.532 10.948 1.00 11.71 125 TYR A N 1
ATOM 909 C CA . TYR A 1 99 ? 36.108 4.373 9.766 1.00 12.05 125 TYR A CA 1
ATOM 910 C C . TYR A 1 99 ? 37.547 4.895 9.846 1.00 12.92 125 TYR A C 1
ATOM 911 O O . TYR A 1 99 ? 37.950 5.475 10.859 1.00 16.20 125 TYR A O 1
ATOM 920 N N . ARG A 1 100 ? 38.315 4.658 8.786 1.00 10.76 126 ARG A N 1
ATOM 921 C CA A ARG A 1 100 ? 39.694 5.140 8.707 0.60 11.30 126 ARG A CA 1
ATOM 922 C CA B ARG A 1 100 ? 39.702 5.130 8.663 0.40 11.89 126 ARG A CA 1
ATOM 923 C C . ARG A 1 100 ? 39.711 6.613 8.319 1.00 11.03 126 ARG A C 1
ATOM 924 O O . ARG A 1 100 ? 38.826 7.075 7.589 1.00 11.37 126 ARG A O 1
ATOM 939 N N . LEU A 1 101 ? 40.721 7.344 8.784 1.00 11.00 127 LEU A N 1
ATOM 940 C CA . LEU A 1 101 ? 40.791 8.801 8.639 1.00 10.47 127 LEU A CA 1
ATOM 941 C C . LEU A 1 101 ? 41.967 9.272 7.811 1.00 10.27 127 LEU A C 1
ATOM 942 O O . LEU A 1 101 ? 43.083 8.734 7.929 1.00 11.53 127 LEU A O 1
ATOM 947 N N . LYS A 1 102 ? 41.743 10.339 7.053 1.00 10.10 128 LYS A N 1
ATOM 948 C CA . LYS A 1 102 ? 42.815 11.177 6.506 1.00 10.48 128 LYS A CA 1
ATOM 949 C C . LYS A 1 102 ? 42.428 12.639 6.684 1.00 9.89 128 LYS A C 1
ATOM 950 O O . LYS A 1 102 ? 41.242 12.981 6.762 1.00 11.52 128 LYS A O 1
ATOM 956 N N . LEU A 1 103 ? 43.439 13.491 6.749 1.00 11.01 129 LEU A N 1
ATOM 957 C CA A LEU A 1 103 ? 43.309 14.937 6.889 0.50 11.61 129 LEU A CA 1
ATOM 958 C CA B LEU A 1 103 ? 43.211 14.928 6.815 0.50 11.69 129 LEU A CA 1
ATOM 959 C C . LEU A 1 103 ? 43.958 15.656 5.711 1.00 12.00 129 LEU A C 1
ATOM 960 O O . LEU A 1 103 ? 45.087 15.328 5.339 1.00 13.62 129 LEU A O 1
ATOM 969 N N . SER A 1 104 ? 43.281 16.654 5.171 1.00 10.84 130 SER A N 1
ATOM 970 C CA . SER A 1 104 ? 43.886 17.542 4.203 1.00 10.52 130 SER A CA 1
ATOM 971 C C . SER A 1 104 ? 43.303 18.949 4.419 1.00 11.14 130 SER A C 1
ATOM 972 O O . SER A 1 104 ? 42.705 19.235 5.445 1.00 11.76 130 SER A O 1
ATOM 975 N N A SER A 1 105 ? 43.540 19.813 3.443 0.25 11.54 131 SER A N 1
ATOM 976 N N B SER A 1 105 ? 43.506 19.833 3.443 0.50 12.89 131 SER A N 1
ATOM 977 N N C SER A 1 105 ? 43.493 19.822 3.451 0.25 12.10 131 SER A N 1
ATOM 978 C CA A SER A 1 105 ? 43.033 21.167 3.457 0.12 11.85 131 SER A CA 1
ATOM 979 C CA B SER A 1 105 ? 43.166 21.257 3.529 0.50 15.07 131 SER A CA 1
ATOM 980 C CA C SER A 1 105 ? 42.865 21.119 3.511 0.38 13.07 131 SER A CA 1
ATOM 981 C C A SER A 1 105 ? 42.415 21.482 2.104 0.25 12.55 131 SER A C 1
ATOM 982 C C B SER A 1 105 ? 42.677 21.730 2.145 0.50 14.14 131 SER A C 1
ATOM 983 C C C SER A 1 105 ? 42.519 21.577 2.124 0.25 13.63 131 SER A C 1
ATOM 984 O O A SER A 1 105 ? 42.674 20.813 1.111 0.25 11.62 131 SER A O 1
ATOM 985 O O B SER A 1 105 ? 43.316 21.383 1.150 0.50 13.79 131 SER A O 1
ATOM 986 O O C SER A 1 105 ? 43.096 21.128 1.134 0.25 13.62 131 SER A O 1
ATOM 993 N N . VAL A 1 106 ? 41.573 22.498 2.087 1.00 15.01 132 VAL A N 1
ATOM 994 C CA . VAL A 1 106 ? 41.081 23.089 0.838 1.00 17.50 132 VAL A CA 1
ATOM 995 C C . VAL A 1 106 ? 40.895 24.609 0.990 1.00 21.17 132 VAL A C 1
ATOM 996 O O . VAL A 1 106 ? 40.445 25.075 2.014 1.00 22.29 132 VAL A O 1
ATOM 1000 N N . GLY A 1 107 ? 41.181 25.363 -0.067 1.00 23.73 133 GLY A N 1
ATOM 1001 C CA . GLY A 1 107 ? 40.978 26.798 -0.059 1.00 27.62 133 GLY A CA 1
ATOM 1002 C C . GLY A 1 107 ? 40.872 27.310 -1.477 1.00 31.72 133 GLY A C 1
ATOM 1003 O O . GLY A 1 107 ? 41.041 26.549 -2.433 1.00 33.05 133 GLY A O 1
ATOM 1004 N N . GLY A 1 108 ? 40.567 28.597 -1.616 1.00 33.81 134 GLY A N 1
ATOM 1005 C CA . GLY A 1 108 ? 40.503 29.236 -2.921 1.00 35.03 134 GLY A CA 1
ATOM 1006 C C . GLY A 1 108 ? 41.057 30.639 -2.821 1.00 36.12 134 GLY A C 1
ATOM 1007 O O . GLY A 1 108 ? 41.550 31.017 -1.761 1.00 36.93 134 GLY A O 1
ATOM 1008 N N . ASP A 1 111 ? 38.345 32.382 -0.792 1.00 34.49 137 ASP A N 1
ATOM 1009 C CA . ASP A 1 111 ? 38.056 32.062 0.609 1.00 34.03 137 ASP A CA 1
ATOM 1010 C C . ASP A 1 111 ? 39.229 31.313 1.228 1.00 33.31 137 ASP A C 1
ATOM 1011 O O . ASP A 1 111 ? 39.871 30.493 0.554 1.00 34.64 137 ASP A O 1
ATOM 1012 N N A LYS A 1 112 ? 39.563 31.594 2.488 0.50 31.86 138 LYS A N 1
ATOM 1013 N N B LYS A 1 112 ? 39.455 31.559 2.517 0.50 31.63 138 LYS A N 1
ATOM 1014 C CA A LYS A 1 112 ? 40.751 30.965 3.063 0.50 30.20 138 LYS A CA 1
ATOM 1015 C CA B LYS A 1 112 ? 40.589 30.990 3.221 0.50 29.78 138 LYS A CA 1
ATOM 1016 C C A LYS A 1 112 ? 40.462 29.553 3.557 0.50 28.09 138 LYS A C 1
ATOM 1017 C C B LYS A 1 112 ? 40.445 29.471 3.373 0.50 27.78 138 LYS A C 1
ATOM 1018 O O A LYS A 1 112 ? 39.315 29.173 3.822 0.50 28.15 138 LYS A O 1
ATOM 1019 O O B LYS A 1 112 ? 39.384 28.899 3.098 0.50 27.74 138 LYS A O 1
ATOM 1030 N N A SER A 1 113 ? 41.543 28.796 3.670 0.50 26.22 139 SER A N 1
ATOM 1031 N N B SER A 1 113 ? 41.533 28.842 3.807 0.50 26.07 139 SER A N 1
ATOM 1032 C CA A SER A 1 113 ? 41.488 27.359 3.776 0.50 22.88 139 SER A CA 1
ATOM 1033 C CA B SER A 1 113 ? 41.663 27.386 3.849 0.50 23.01 139 SER A CA 1
ATOM 1034 C C A SER A 1 113 ? 40.880 26.871 5.073 0.50 19.65 139 SER A C 1
ATOM 1035 C C B SER A 1 113 ? 41.130 26.709 5.124 0.50 19.86 139 SER A C 1
ATOM 1036 O O A SER A 1 113 ? 40.942 27.516 6.120 0.50 19.02 139 SER A O 1
ATOM 1037 O O B SER A 1 113 ? 41.507 27.071 6.238 0.50 19.56 139 SER A O 1
ATOM 1042 N N . VAL A 1 114 ? 40.269 25.706 4.945 1.00 16.79 140 VAL A N 1
ATOM 1043 C CA . VAL A 1 114 ? 39.758 24.907 6.052 1.00 14.57 140 VAL A CA 1
ATOM 1044 C C . VAL A 1 114 ? 40.345 23.493 5.949 1.00 12.74 140 VAL A C 1
ATOM 1045 O O . VAL A 1 114 ? 40.805 23.069 4.881 1.00 13.37 140 VAL A O 1
ATOM 1049 N N . TYR A 1 115 ? 40.320 22.755 7.051 1.00 10.83 141 TYR A N 1
ATOM 1050 C CA . TYR A 1 115 ? 40.647 21.330 7.004 1.00 9.99 141 TYR A CA 1
ATOM 1051 C C . TYR A 1 115 ? 39.485 20.559 6.389 1.00 9.95 141 TYR A C 1
ATOM 1052 O O . TYR A 1 115 ? 38.314 20.926 6.569 1.00 9.84 141 TYR A O 1
ATOM 1061 N N . TYR A 1 116 ? 39.779 19.480 5.690 1.00 9.77 142 TYR A N 1
ATOM 1062 C CA . TYR A 1 116 ? 38.746 18.449 5.528 1.00 10.23 142 TYR A CA 1
ATOM 1063 C C . TYR A 1 116 ? 39.308 17.105 5.932 1.00 10.15 142 TYR A C 1
ATOM 1064 O O . TYR A 1 116 ? 40.506 16.820 5.801 1.00 11.16 142 TYR A O 1
ATOM 1073 N N . ILE A 1 117 ? 38.429 16.346 6.560 1.00 10.23 143 ILE A N 1
ATOM 1074 C CA A ILE A 1 117 ? 38.724 15.029 7.078 0.50 10.33 143 ILE A CA 1
ATOM 1075 C CA B ILE A 1 117 ? 38.744 15.012 7.051 0.50 10.57 143 ILE A CA 1
ATOM 1076 C C . ILE A 1 117 ? 37.870 14.010 6.326 1.00 9.57 143 ILE A C 1
ATOM 1077 O O . ILE A 1 117 ? 36.637 14.172 6.246 1.00 10.26 143 ILE A O 1
ATOM 1086 N N . THR A 1 118 ? 38.515 12.992 5.777 1.00 9.05 144 THR A N 1
ATOM 1087 C CA . THR A 1 118 ? 37.831 11.892 5.130 1.00 8.70 144 THR A CA 1
ATOM 1088 C C . THR A 1 118 ? 37.673 10.745 6.119 1.00 8.76 144 THR A C 1
ATOM 1089 O O . THR A 1 118 ? 38.618 10.433 6.855 1.00 9.69 144 THR A O 1
ATOM 1101 N N . THR A 1 120 ? 36.486 6.753 5.939 1.00 11.06 146 THR A N 1
ATOM 1102 C CA . THR A 1 120 ? 36.251 5.686 4.958 1.00 12.64 146 THR A CA 1
ATOM 1103 C C . THR A 1 120 ? 35.946 4.393 5.699 1.00 11.54 146 THR A C 1
ATOM 1104 O O . THR A 1 120 ? 36.757 3.932 6.523 1.00 12.56 146 THR A O 1
ATOM 1108 N N . ALA A 1 121 ? 34.784 3.818 5.459 1.00 12.66 147 ALA A N 1
ATOM 1109 C CA . ALA A 1 121 ? 34.391 2.601 6.151 1.00 12.65 147 ALA A CA 1
ATOM 1110 C C . ALA A 1 121 ? 35.356 1.484 5.786 1.00 14.31 147 ALA A C 1
ATOM 1111 O O . ALA A 1 121 ? 35.581 1.205 4.619 1.00 15.65 147 ALA A O 1
ATOM 1113 N N . ALA A 1 122 ? 35.949 0.854 6.800 1.00 14.47 148 ALA A N 1
ATOM 1114 C CA . ALA A 1 122 ? 36.776 -0.318 6.584 1.00 14.77 148 ALA A CA 1
ATOM 1115 C C . ALA A 1 122 ? 35.927 -1.529 6.199 1.00 14.77 148 ALA A C 1
ATOM 1116 O O . ALA A 1 122 ? 36.402 -2.400 5.480 1.00 16.49 148 ALA A O 1
ATOM 1118 N N . ASP A 1 123 ? 34.681 -1.558 6.678 1.00 15.10 149 ASP A N 1
ATOM 1119 C CA . ASP A 1 123 ? 33.717 -2.621 6.373 1.00 15.94 149 ASP A CA 1
ATOM 1120 C C . ASP A 1 123 ? 32.933 -2.249 5.123 1.00 17.23 149 ASP A C 1
ATOM 1121 O O . ASP A 1 123 ? 32.160 -1.276 5.134 1.00 16.94 149 ASP A O 1
ATOM 1126 N N . LYS A 1 124 ? 33.121 -3.031 4.060 1.00 19.03 150 LYS A N 1
ATOM 1127 C CA . LYS A 1 124 ? 32.481 -2.753 2.766 1.00 21.11 150 LYS A CA 1
ATOM 1128 C C . LYS A 1 124 ? 30.952 -2.871 2.767 1.00 21.22 150 LYS A C 1
ATOM 1129 O O . LYS A 1 124 ? 30.299 -2.482 1.800 1.00 23.09 150 LYS A O 1
ATOM 1131 N N . ARG A 1 125 ? 30.393 -3.384 3.848 1.00 20.48 151 ARG A N 1
ATOM 1132 C CA . ARG A 1 125 ? 28.952 -3.471 4.007 1.00 21.36 151 ARG A CA 1
ATOM 1133 C C . ARG A 1 125 ? 28.319 -2.201 4.582 1.00 20.62 151 ARG A C 1
ATOM 1134 O O . ARG A 1 125 ? 27.109 -2.013 4.471 1.00 22.24 151 ARG A O 1
ATOM 1142 N N . LYS A 1 126 ? 29.105 -1.339 5.218 1.00 17.70 152 LYS A N 1
ATOM 1143 C CA . LYS A 1 126 ? 28.526 -0.223 5.958 1.00 16.63 152 LYS A CA 1
ATOM 1144 C C . LYS A 1 126 ? 28.120 0.941 5.071 1.00 15.24 152 LYS A C 1
ATOM 1145 O O . LYS A 1 126 ? 28.693 1.177 4.011 1.00 16.69 152 LYS A O 1
ATOM 1151 N N . ASP A 1 127 ? 27.113 1.662 5.543 1.00 15.10 153 ASP A N 1
ATOM 1152 C CA . ASP A 1 127 ? 26.476 2.741 4.806 1.00 15.34 153 ASP A CA 1
ATOM 1153 C C . ASP A 1 127 ? 26.224 3.816 5.872 1.00 15.21 153 ASP A C 1
ATOM 1154 O O . ASP A 1 127 ? 25.494 3.562 6.818 1.00 17.48 153 ASP A O 1
ATOM 1159 N N . PRO A 1 128 ? 26.799 5.027 5.727 1.00 13.89 154 PRO A N 1
ATOM 1160 C CA . PRO A 1 128 ? 27.517 5.518 4.542 1.00 12.55 154 PRO A CA 1
ATOM 1161 C C . PRO A 1 128 ? 28.895 4.882 4.364 1.00 11.44 154 PRO A C 1
ATOM 1162 O O . PRO A 1 128 ? 29.531 4.470 5.337 1.00 12.68 154 PRO A O 1
ATOM 1166 N N . GLU A 1 129 ? 29.324 4.802 3.111 1.00 11.28 155 GLU A N 1
ATOM 1167 C CA A GLU A 1 129 ? 30.645 4.286 2.759 0.50 11.26 155 GLU A CA 1
ATOM 1168 C CA B GLU A 1 129 ? 30.641 4.296 2.760 0.50 10.98 155 GLU A CA 1
ATOM 1169 C C . GLU A 1 129 ? 31.727 5.289 3.141 1.00 9.99 155 GLU A C 1
ATOM 1170 O O . GLU A 1 129 ? 32.815 4.897 3.578 1.00 11.02 155 GLU A O 1
ATOM 1181 N N . SER A 1 130 ? 31.442 6.571 2.988 1.00 9.21 156 SER A N 1
ATOM 1182 C CA . SER A 1 130 ? 32.401 7.631 3.317 1.00 9.52 156 SER A CA 1
ATOM 1183 C C . SER A 1 130 ? 31.662 8.819 3.920 1.00 9.53 156 SER A C 1
ATOM 1184 O O . SER A 1 130 ? 30.478 9.029 3.626 1.00 9.91 156 SER A O 1
ATOM 1187 N N . VAL A 1 131 ? 32.350 9.571 4.767 1.00 8.99 157 VAL A N 1
ATOM 1188 C CA . VAL A 1 131 ? 31.850 10.840 5.322 1.00 9.13 157 VAL A CA 1
ATOM 1189 C C . VAL A 1 131 ? 32.965 11.855 5.209 1.00 8.74 157 VAL A C 1
ATOM 1190 O O . VAL A 1 131 ? 34.122 11.502 5.423 1.00 10.27 157 VAL A O 1
ATOM 1194 N N . TYR A 1 132 ? 32.622 13.085 4.867 1.00 8.85 158 TYR A N 1
ATOM 1195 C CA . TYR A 1 132 ? 33.598 14.161 4.716 1.00 9.66 158 TYR A CA 1
ATOM 1196 C C . TYR A 1 132 ? 33.229 15.321 5.631 1.00 9.17 158 TYR A C 1
ATOM 1197 O O . TYR A 1 132 ? 32.095 15.776 5.637 1.00 9.59 158 TYR A O 1
ATOM 1206 N N . LEU A 1 133 ? 34.198 15.769 6.429 1.00 8.62 159 LEU A N 1
ATOM 1207 C CA . LEU A 1 133 ? 33.981 16.834 7.418 1.00 9.00 159 LEU A CA 1
ATOM 1208 C C . LEU A 1 133 ? 34.827 18.051 7.048 1.00 9.28 159 LEU A C 1
ATOM 1209 O O . LEU A 1 133 ? 36.017 17.899 6.790 1.00 11.61 159 LEU A O 1
ATOM 1214 N N . PHE A 1 134 ? 34.227 19.235 7.024 1.00 8.93 160 PHE A N 1
ATOM 1215 C CA . PHE A 1 134 ? 34.946 20.474 6.727 1.00 9.24 160 PHE A CA 1
ATOM 1216 C C . PHE A 1 134 ? 34.963 21.309 8.005 1.00 9.36 160 PHE A C 1
ATOM 1217 O O . PHE A 1 134 ? 33.918 21.645 8.528 1.00 9.94 160 PHE A O 1
ATOM 1225 N N . VAL A 1 135 ? 36.173 21.533 8.534 1.00 10.11 161 VAL A N 1
ATOM 1226 C CA . VAL A 1 135 ? 36.372 22.065 9.881 1.00 9.75 161 VAL A CA 1
ATOM 1227 C C . VAL A 1 135 ? 37.352 23.227 9.816 1.00 9.73 161 VAL A C 1
ATOM 1228 O O . VAL A 1 135 ? 38.414 23.114 9.195 1.00 10.93 161 VAL A O 1
ATOM 1232 N N . THR A 1 136 ? 37.018 24.339 10.467 1.00 9.88 162 THR A N 1
ATOM 1233 C CA . THR A 1 136 ? 37.934 25.484 10.464 1.00 10.98 162 THR A CA 1
ATOM 1234 C C . THR A 1 136 ? 39.238 25.177 11.216 1.00 12.19 162 THR A C 1
ATOM 1235 O O . THR A 1 136 ? 39.253 24.416 12.183 1.00 13.58 162 THR A O 1
ATOM 1239 N N . LYS A 1 137 ? 40.323 25.812 10.790 1.00 13.89 163 LYS A N 1
ATOM 1240 C CA . LYS A 1 137 ? 41.646 25.530 11.366 1.00 17.75 163 LYS A CA 1
ATOM 1241 C C . LYS A 1 137 ? 42.006 26.098 12.739 1.00 21.91 163 LYS A C 1
ATOM 1242 O O . LYS A 1 137 ? 42.856 25.550 13.434 1.00 24.88 163 LYS A O 1
ATOM 1248 N N A ASP A 1 138 ? 41.364 27.217 13.052 0.50 21.30 164 ASP A N 1
ATOM 1249 N N B ASP A 1 138 ? 41.418 27.178 13.188 0.50 21.58 164 ASP A N 1
ATOM 1250 C CA A ASP A 1 138 ? 41.697 28.018 14.236 0.50 20.20 164 ASP A CA 1
ATOM 1251 C CA B ASP A 1 138 ? 41.843 27.649 14.520 0.50 20.01 164 ASP A CA 1
ATOM 1252 C C A ASP A 1 138 ? 40.722 27.776 15.390 0.50 18.71 164 ASP A C 1
ATOM 1253 C C B ASP A 1 138 ? 40.695 27.670 15.514 0.50 18.32 164 ASP A C 1
ATOM 1254 O O A ASP A 1 138 ? 41.083 27.668 16.562 0.50 19.24 164 ASP A O 1
ATOM 1255 O O B ASP A 1 138 ? 40.910 27.616 16.727 0.50 18.34 164 ASP A O 1
ATOM 1264 N N . THR A 1 139 ? 39.471 27.670 15.012 1.00 16.38 165 THR A N 1
ATOM 1265 C CA . THR A 1 139 ? 38.342 27.639 15.912 1.00 15.31 165 THR A CA 1
ATOM 1266 C C . THR A 1 139 ? 37.687 26.251 15.955 1.00 13.86 165 THR A C 1
ATOM 1267 O O . THR A 1 139 ? 36.780 26.040 16.767 1.00 14.12 165 THR A O 1
ATOM 1271 N N . TYR A 1 140 ? 38.137 25.331 15.088 1.00 12.55 166 TYR A N 1
ATOM 1272 C CA . TYR A 1 140 ? 37.673 23.939 15.099 1.00 12.84 166 TYR A CA 1
ATOM 1273 C C . TYR A 1 140 ? 36.151 23.840 15.067 1.00 12.42 166 TYR A C 1
ATOM 1274 O O . TYR A 1 140 ? 35.540 23.090 15.837 1.00 14.00 166 TYR A O 1
ATOM 1283 N N . ARG A 1 141 ? 35.556 24.609 14.165 1.00 11.11 167 ARG A N 1
ATOM 1284 C CA . ARG A 1 141 ? 34.104 24.627 13.968 1.00 12.38 167 ARG A CA 1
ATOM 1285 C C . ARG A 1 141 ? 33.735 23.838 12.714 1.00 10.98 167 ARG A C 1
ATOM 1286 O O . ARG A 1 141 ? 34.346 24.021 11.661 1.00 12.34 167 ARG A O 1
ATOM 1294 N N . LEU A 1 142 ? 32.758 22.945 12.848 1.00 10.77 168 LEU A N 1
ATOM 1295 C CA . LEU A 1 142 ? 32.270 22.136 11.742 1.00 10.79 168 LEU A CA 1
ATOM 1296 C C . LEU A 1 142 ? 31.365 22.990 10.858 1.00 11.95 168 LEU A C 1
ATOM 1297 O O . LEU A 1 142 ? 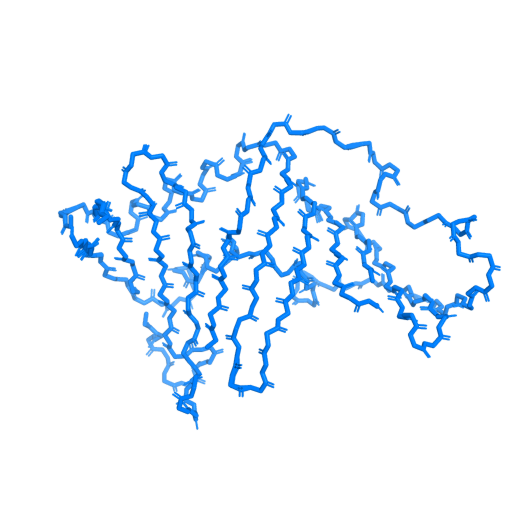30.348 23.494 11.327 1.00 14.40 168 LEU A O 1
ATOM 1302 N N . HIS A 1 143 ? 31.751 23.171 9.603 1.00 12.02 169 HIS A N 1
ATOM 1303 C CA . HIS A 1 143 ? 30.938 23.928 8.642 1.00 12.38 169 HIS A CA 1
ATOM 1304 C C . HIS A 1 143 ? 30.064 23.096 7.727 1.00 11.03 169 HIS A C 1
ATOM 1305 O O . HIS A 1 143 ? 29.022 23.574 7.272 1.00 11.21 169 HIS A O 1
ATOM 1312 N N . GLN A 1 144 ? 30.485 21.875 7.441 1.00 9.83 170 GLN A N 1
ATOM 1313 C CA . GLN A 1 144 ? 29.772 21.039 6.486 1.00 9.50 170 GLN A CA 1
ATOM 1314 C C . GLN A 1 144 ? 30.116 19.576 6.756 1.00 9.12 170 GLN A C 1
ATOM 1315 O O . GLN A 1 144 ? 31.259 19.250 7.102 1.00 10.17 170 GLN A O 1
ATOM 1321 N N . VAL A 1 145 ? 29.121 18.704 6.617 1.00 8.69 171 VAL A N 1
ATOM 1322 C CA . VAL A 1 145 ? 29.292 17.259 6.633 1.00 9.60 171 VAL A CA 1
ATOM 1323 C C . VAL A 1 145 ? 28.648 16.695 5.386 1.00 9.67 171 VAL A C 1
ATOM 1324 O O . VAL A 1 145 ? 27.467 16.941 5.156 1.00 10.44 171 VAL A O 1
ATOM 1328 N N . ASP A 1 146 ? 29.417 15.943 4.594 1.00 8.82 172 ASP A N 1
ATOM 1329 C CA . ASP A 1 146 ? 28.869 15.248 3.431 1.00 8.30 172 ASP A CA 1
ATOM 1330 C C . ASP A 1 146 ? 28.841 13.743 3.704 1.00 8.72 172 ASP A C 1
ATOM 1331 O O . ASP A 1 146 ? 29.826 13.161 4.224 1.00 9.59 172 ASP A O 1
ATOM 1336 N N . LEU A 1 147 ? 27.716 13.125 3.372 1.00 9.24 173 LEU A N 1
ATOM 1337 C CA . LEU A 1 147 ? 27.503 11.683 3.522 1.00 10.01 173 LEU A CA 1
ATOM 1338 C C . LEU A 1 147 ? 27.452 11.007 2.150 1.00 9.95 173 LEU A C 1
ATOM 1339 O O . LEU A 1 147 ? 26.677 11.437 1.270 1.00 10.53 173 LEU A O 1
ATOM 1344 N N . ALA A 1 148 ? 28.277 9.974 1.967 1.00 9.44 174 ALA A N 1
ATOM 1345 C CA . ALA A 1 148 ? 28.356 9.229 0.696 1.00 9.86 174 ALA A CA 1
ATOM 1346 C C . ALA A 1 148 ? 27.731 7.854 0.844 1.00 10.19 174 ALA A C 1
ATOM 1347 O O . ALA A 1 148 ? 28.328 6.963 1.461 1.00 10.86 174 ALA A O 1
ATOM 1349 N N . PRO A 1 149 ? 26.538 7.647 0.281 1.00 11.20 175 PRO A N 1
ATOM 1350 C CA A PRO A 1 149 ? 25.905 6.326 0.396 0.50 11.36 175 PRO A CA 1
ATOM 1351 C CA B PRO A 1 149 ? 25.921 6.319 0.410 0.50 11.51 175 PRO A CA 1
ATOM 1352 C C . PRO A 1 149 ? 26.672 5.244 -0.374 1.00 11.37 175 PRO A C 1
ATOM 1353 O O . PRO A 1 149 ? 27.221 5.529 -1.436 1.00 12.93 175 PRO A O 1
ATOM 1360 N N . ARG A 1 150 ? 26.715 4.029 0.166 1.00 12.92 176 ARG A N 1
ATOM 1361 C CA . ARG A 1 150 ? 27.413 2.895 -0.465 1.00 14.41 176 ARG A CA 1
ATOM 1362 C C . ARG A 1 150 ? 26.894 2.501 -1.880 1.00 14.62 176 ARG A C 1
ATOM 1363 O O . ARG A 1 150 ? 27.657 2.268 -2.840 1.00 16.40 176 ARG A O 1
ATOM 1371 N N . GLY A 1 151 ? 25.592 2.452 -1.997 1.00 12.84 177 GLY A N 1
ATOM 1372 C CA . GLY A 1 151 ? 24.945 1.832 -3.143 1.00 12.09 177 GLY A CA 1
ATOM 1373 C C . GLY A 1 151 ? 24.309 2.772 -4.148 1.00 11.18 177 GLY A C 1
ATOM 1374 O O . GLY A 1 151 ? 23.647 2.320 -5.080 1.00 11.85 177 GLY A O 1
ATOM 1375 N N . SER A 1 152 ? 24.497 4.074 -3.991 1.00 11.45 178 SER A N 1
ATOM 1376 C CA . SER A 1 152 ? 23.866 5.042 -4.888 1.00 12.39 178 SER A CA 1
ATOM 1377 C C . SER A 1 152 ? 24.848 6.194 -5.105 1.00 12.84 178 SER A C 1
ATOM 1378 O O . SER A 1 152 ? 25.912 6.227 -4.482 1.00 13.30 178 SER A O 1
ATOM 1381 N N . LYS A 1 153 ? 24.521 7.123 -5.992 1.00 14.04 179 LYS A N 1
ATOM 1382 C CA A LYS A 1 153 ? 25.498 8.062 -6.520 0.50 15.85 179 LYS A CA 1
ATOM 1383 C CA B LYS A 1 153 ? 25.542 8.041 -6.465 0.50 16.16 179 LYS A CA 1
ATOM 1384 C C . LYS A 1 153 ? 25.464 9.433 -5.871 1.00 14.52 179 LYS A C 1
ATOM 1385 O O . LYS A 1 153 ? 26.417 10.188 -5.996 1.00 16.38 179 LYS A O 1
ATOM 1396 N N . TYR A 1 154 ? 24.379 9.777 -5.179 1.00 13.54 180 TYR A N 1
ATOM 1397 C CA . TYR A 1 154 ? 24.204 11.156 -4.722 1.00 13.89 180 TYR A CA 1
ATOM 1398 C C . TYR A 1 154 ? 24.631 11.386 -3.293 1.00 13.30 180 TYR A C 1
ATOM 1399 O O . TYR A 1 154 ? 24.272 10.639 -2.376 1.00 14.75 180 TYR A O 1
ATOM 1416 N N . THR A 1 156 ? 24.667 13.397 0.268 1.00 12.18 182 THR A N 1
ATOM 1417 C CA . THR A 1 156 ? 23.862 14.254 1.134 1.00 12.92 182 THR A CA 1
ATOM 1418 C C . THR A 1 156 ? 24.775 15.302 1.764 1.00 12.20 182 THR A C 1
ATOM 1419 O O . THR A 1 156 ? 25.815 14.944 2.323 1.00 12.88 182 THR A O 1
ATOM 1423 N N . THR A 1 157 ? 24.409 16.577 1.674 1.00 10.56 183 THR A N 1
ATOM 1424 C CA . THR A 1 157 ? 25.197 17.655 2.268 1.00 10.71 183 THR A CA 1
ATOM 1425 C C . THR A 1 157 ? 24.455 18.256 3.432 1.00 10.69 183 THR A C 1
ATOM 1426 O O . THR A 1 157 ? 23.282 18.627 3.302 1.00 11.79 183 THR A O 1
ATOM 1430 N N . ILE A 1 158 ? 25.146 18.376 4.565 1.00 10.73 184 ILE A N 1
ATOM 1431 C CA . ILE A 1 158 ? 24.622 19.107 5.714 1.00 10.79 184 ILE A CA 1
ATOM 1432 C C . ILE A 1 158 ? 25.487 20.340 5.941 1.00 10.07 184 ILE A C 1
ATOM 1433 O O . ILE A 1 158 ? 26.688 20.214 6.187 1.00 10.70 184 ILE A O 1
ATOM 1438 N N . LEU A 1 159 ? 24.882 21.519 5.870 1.00 10.22 185 LEU A N 1
ATOM 1439 C CA . LEU A 1 159 ? 25.590 22.775 6.124 1.00 10.74 185 LEU A CA 1
ATOM 1440 C C . LEU A 1 159 ? 25.187 23.309 7.481 1.00 10.40 185 LEU A C 1
ATOM 1441 O O . LEU A 1 159 ? 23.993 23.337 7.824 1.00 11.88 185 LEU A O 1
ATOM 1446 N N . ILE A 1 160 ? 26.174 23.775 8.247 1.00 10.63 186 ILE A N 1
ATOM 1447 C CA . ILE A 1 160 ? 25.893 24.465 9.496 1.00 11.42 186 ILE A CA 1
ATOM 1448 C C . ILE A 1 160 ? 25.816 25.956 9.196 1.00 12.32 186 ILE A C 1
ATOM 1449 O O . ILE A 1 160 ? 26.815 26.591 8.849 1.00 14.53 186 ILE A O 1
ATOM 1454 N N . ASP A 1 161 ? 24.605 26.497 9.310 1.00 11.54 187 ASP A N 1
ATOM 1455 C CA . ASP A 1 161 ? 24.316 27.887 8.947 1.00 12.88 187 ASP A CA 1
ATOM 1456 C C . ASP A 1 161 ? 24.635 28.869 10.068 1.00 13.90 187 ASP A C 1
ATOM 1457 O O . ASP A 1 161 ? 25.104 29.974 9.803 1.00 15.79 187 ASP A O 1
ATOM 1462 N N . SER A 1 162 ? 24.369 28.471 11.305 1.00 14.36 188 SER A N 1
ATOM 1463 C CA . SER A 1 162 ? 24.717 29.282 12.470 1.00 14.81 188 SER A CA 1
ATOM 1464 C C . SER A 1 162 ? 24.929 28.361 13.658 1.00 14.35 188 SER A C 1
ATOM 1465 O O . SER A 1 162 ? 24.368 27.25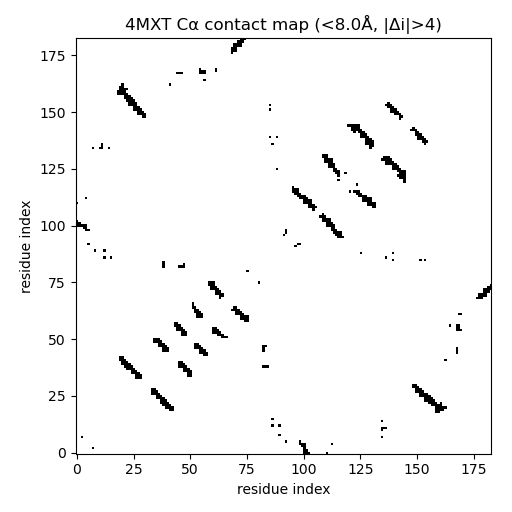9 13.713 1.00 13.73 188 SER A O 1
ATOM 1468 N N . TYR A 1 163 ? 25.733 28.826 14.610 1.00 13.54 189 TYR A N 1
ATOM 1469 C CA . TYR A 1 163 ? 26.132 28.001 15.746 1.00 14.54 189 TYR A CA 1
ATOM 1470 C C . TYR A 1 163 ? 26.387 28.932 16.924 1.00 15.62 189 TYR A C 1
ATOM 1471 O O . TYR A 1 163 ? 27.285 29.751 16.878 1.00 17.60 189 TYR A O 1
ATOM 1480 N N . GLN A 1 164 ? 25.554 28.803 17.950 1.00 15.66 190 GLN A N 1
ATOM 1481 C CA A GLN A 1 164 ? 25.671 29.615 19.158 0.50 16.83 190 GLN A CA 1
ATOM 1482 C CA B GLN A 1 164 ? 25.632 29.625 19.163 0.50 17.02 190 GLN A CA 1
ATOM 1483 C C . GLN A 1 164 ? 25.907 28.721 20.363 1.00 16.90 190 GLN A C 1
ATOM 1484 O O . GLN A 1 164 ? 25.213 27.737 20.563 1.00 18.26 190 GLN A O 1
ATOM 1495 N N . THR A 1 165 ? 26.899 29.078 21.167 1.00 16.07 191 THR A N 1
ATOM 1496 C CA . THR A 1 165 ? 27.315 28.251 22.298 1.00 17.14 191 THR A CA 1
ATOM 1497 C C . THR A 1 165 ? 27.023 28.943 23.617 1.00 18.77 191 THR A C 1
ATOM 1498 O O . THR A 1 165 ? 26.592 30.092 23.639 1.00 20.53 191 THR A O 1
ATOM 1502 N N . GLY A 1 166 ? 27.243 28.232 24.715 1.00 19.07 192 GLY A N 1
ATOM 1503 C CA . GLY A 1 166 ? 27.118 28.836 26.036 1.00 20.11 192 GLY A CA 1
ATOM 1504 C C . GLY A 1 166 ? 25.704 29.232 26.422 1.00 20.96 192 GLY A C 1
ATOM 1505 O O . GLY A 1 166 ? 25.512 30.089 27.288 1.00 22.18 192 GLY A O 1
ATOM 1506 N N A GLN A 1 167 ? 24.717 28.611 25.778 0.50 21.01 193 GLN A N 1
ATOM 1507 N N B GLN A 1 167 ? 24.712 28.613 25.796 0.50 20.93 193 GLN A N 1
ATOM 1508 C CA A GLN A 1 167 ? 23.313 28.858 26.099 0.50 22.21 193 GLN A CA 1
ATOM 1509 C CA B GLN A 1 167 ? 23.329 28.895 26.152 0.50 22.05 193 GLN A CA 1
ATOM 1510 C C A GLN A 1 167 ? 22.944 28.086 27.369 0.50 22.24 193 GLN A C 1
ATOM 1511 C C B GLN A 1 167 ? 22.905 28.052 27.341 0.50 22.28 193 GLN A C 1
ATOM 1512 O O A GLN A 1 167 ? 23.614 27.119 27.741 0.50 22.21 193 GLN A O 1
ATOM 1513 O O B GLN A 1 167 ? 23.499 27.012 27.637 0.50 22.57 193 GLN A O 1
ATOM 1524 N N . SER A 1 168 ? 21.900 28.539 28.051 1.00 23.25 194 SER A N 1
ATOM 1525 C CA . SER A 1 168 ? 21.354 27.808 29.187 1.00 23.06 194 SER A CA 1
ATOM 1526 C C . SER A 1 168 ? 19.879 27.648 28.913 1.00 21.46 194 SER A C 1
ATOM 1527 O O . SER A 1 168 ? 19.152 28.629 28.744 1.00 23.13 194 SER A O 1
ATOM 1530 N N A TYR A 1 169 ? 19.464 26.396 28.837 0.50 19.09 195 TYR A N 1
ATOM 1531 N N B TYR A 1 169 ? 19.435 26.402 28.828 0.50 19.02 195 TYR A N 1
ATOM 1532 C CA A TYR A 1 169 ? 18.077 26.046 28.627 0.50 17.17 195 TYR A CA 1
ATOM 1533 C CA B TYR A 1 169 ? 18.028 26.110 28.587 0.50 17.05 195 TYR A CA 1
ATOM 1534 C C A TYR A 1 169 ? 17.510 25.492 29.929 0.50 16.39 195 TYR A C 1
ATOM 1535 C C B TYR A 1 169 ? 17.402 25.380 29.774 0.50 16.64 195 TYR A C 1
ATOM 1536 O O A TYR A 1 169 ? 18.150 24.673 30.583 0.50 16.41 195 TYR A O 1
ATOM 1537 O O B TYR A 1 169 ? 17.886 24.322 30.188 0.50 17.19 195 TYR A O 1
ATOM 1554 N N . PRO A 1 170 ? 16.306 25.927 30.314 1.00 16.75 196 PRO A N 1
ATOM 1555 C CA A PRO A 1 170 ? 15.652 25.272 31.451 0.50 17.08 196 PRO A CA 1
ATOM 1556 C CA B PRO A 1 170 ? 15.628 25.267 31.436 0.50 17.01 196 PRO A CA 1
ATOM 1557 C C . PRO A 1 170 ? 15.224 23.846 31.103 1.00 17.29 196 PRO A C 1
ATOM 1558 O O . PRO A 1 170 ? 14.957 23.564 29.932 1.00 17.00 196 PRO A O 1
ATOM 1565 N N . ASP A 1 171 ? 15.165 22.963 32.098 1.00 18.84 197 ASP A N 1
ATOM 1566 C CA . ASP A 1 171 ? 14.694 21.597 31.854 1.00 18.61 197 ASP A CA 1
ATOM 1567 C C . ASP A 1 171 ? 13.348 21.597 31.111 1.00 18.35 197 ASP A C 1
ATOM 1568 O O . ASP A 1 171 ? 13.106 20.755 30.255 1.00 17.91 197 ASP A O 1
ATOM 1573 N N . SER A 1 172 ? 12.489 22.556 31.429 1.00 17.71 198 SER A N 1
ATOM 1574 C CA . SER A 1 172 ? 11.137 22.590 30.862 1.00 18.35 198 SER A CA 1
ATOM 1575 C C . SER A 1 172 ? 11.146 22.835 29.349 1.00 16.80 198 SER A C 1
ATOM 1576 O O . SER A 1 172 ? 10.186 22.500 28.643 1.00 16.00 198 SER A O 1
ATOM 1579 N N . PHE A 1 173 ? 12.226 23.429 28.848 1.00 15.16 199 PHE A N 1
ATOM 1580 C CA . PHE A 1 173 ? 12.369 23.675 27.410 1.00 14.40 199 PHE A CA 1
ATOM 1581 C C . PHE A 1 173 ? 12.312 22.365 26.601 1.00 13.57 199 PHE A C 1
ATOM 1582 O O . PHE A 1 173 ? 11.838 22.340 25.455 1.00 13.75 199 PHE A O 1
ATOM 1590 N N . PHE A 1 174 ? 12.786 21.280 27.208 1.00 12.92 200 PHE A N 1
ATOM 1591 C CA . PHE A 1 174 ? 12.893 19.969 26.552 1.00 12.61 200 PHE A CA 1
ATOM 1592 C C . PHE A 1 174 ? 11.693 19.063 26.830 1.00 13.88 200 PHE A C 1
ATOM 1593 O O . PHE A 1 174 ? 11.710 17.885 26.468 1.00 13.78 200 PHE A O 1
ATOM 1601 N N . VAL A 1 175 ? 10.656 19.611 27.461 1.00 14.31 201 VAL A N 1
ATOM 1602 C CA . VAL A 1 175 ? 9.457 18.844 27.782 1.00 14.88 201 VAL A CA 1
ATOM 1603 C C . VAL A 1 175 ? 8.265 19.445 27.042 1.00 15.09 201 VAL A C 1
ATOM 1604 O O . VAL A 1 175 ? 7.990 20.633 27.135 1.00 16.29 201 VAL A O 1
ATOM 1608 N N . PHE A 1 176 ? 7.566 18.617 26.277 1.00 15.07 202 PHE A N 1
ATOM 1609 C CA . PHE A 1 176 ? 6.416 19.074 25.505 1.00 15.24 202 PHE A CA 1
ATOM 1610 C C . PHE A 1 176 ? 5.360 19.730 26.394 1.00 16.50 202 PHE A C 1
ATOM 1611 O O . PHE A 1 176 ? 5.048 19.211 27.462 1.00 16.41 202 PHE A O 1
ATOM 1619 N N . ASP A 1 177 ? 4.815 20.853 25.929 1.00 18.01 203 ASP A N 1
ATOM 1620 C CA . ASP A 1 177 ? 3.776 21.628 26.638 1.00 19.39 203 ASP A CA 1
ATOM 1621 C C . ASP A 1 177 ? 2.502 21.626 25.792 1.00 19.65 203 ASP A C 1
ATOM 1622 O O . ASP A 1 177 ? 2.426 22.303 24.760 1.00 19.58 203 ASP A O 1
ATOM 1627 N N . LYS A 1 178 ? 1.503 20.870 26.241 1.00 20.63 204 LYS A N 1
ATOM 1628 C CA . LYS A 1 178 ? 0.248 20.717 25.513 1.00 21.26 204 LYS A CA 1
ATOM 1629 C C . LYS A 1 178 ? -0.485 22.047 25.305 1.00 22.12 204 LYS A C 1
ATOM 1630 O O . LYS A 1 178 ? -1.281 22.176 24.380 1.00 22.57 204 LYS A O 1
ATOM 1636 N N . LYS A 1 179 ? -0.231 23.037 26.154 1.00 23.12 205 LYS A N 1
ATOM 1637 C CA . LYS A 1 179 ? -0.943 24.311 26.031 1.00 25.72 205 LYS A CA 1
ATOM 1638 C C . LYS A 1 179 ? -0.613 25.026 24.728 1.00 24.50 205 LYS A C 1
ATOM 1639 O O . LYS A 1 179 ? -1.408 25.832 24.236 1.00 25.50 205 LYS A O 1
ATOM 1645 N N . ALA A 1 180 ? 0.551 24.704 24.167 1.00 22.56 206 ALA A N 1
ATOM 1646 C CA . ALA A 1 180 ? 1.011 25.283 22.907 1.00 21.76 206 ALA A CA 1
ATOM 1647 C C . ALA A 1 180 ? 0.373 24.617 21.685 1.00 20.48 206 ALA A C 1
ATOM 1648 O O . ALA A 1 180 ? 0.497 25.115 20.564 1.00 20.23 206 ALA A O 1
ATOM 1650 N N . TYR A 1 181 ? -0.293 23.488 21.912 1.00 19.30 207 TYR A N 1
ATOM 1651 C CA . TYR A 1 181 ? -0.864 22.650 20.848 1.00 17.89 207 TYR A CA 1
ATOM 1652 C C . TYR A 1 181 ? -2.274 22.242 21.269 1.00 18.67 207 TYR A C 1
ATOM 1653 O O . TYR A 1 181 ? -2.532 21.067 21.567 1.00 18.80 207 TYR A O 1
ATOM 1662 N N . PRO A 1 182 ? -3.205 23.208 21.279 1.00 20.44 208 PRO A N 1
ATOM 1663 C CA A PRO A 1 182 ? -4.538 23.006 21.859 0.50 20.96 208 PRO A CA 1
ATOM 1664 C CA B PRO A 1 182 ? -4.546 23.011 21.847 0.50 21.28 208 PRO A CA 1
ATOM 1665 C C . PRO A 1 182 ? -5.394 21.942 21.176 1.00 21.08 208 PRO A C 1
ATOM 1666 O O . PRO A 1 182 ? -6.174 21.285 21.864 1.00 24.35 208 PRO A O 1
ATOM 1673 N N . THR A 1 183 ? -5.259 21.790 19.868 1.00 18.76 209 THR A N 1
ATOM 1674 C CA . THR A 1 183 ? -6.098 20.858 19.130 1.00 18.24 209 THR A CA 1
ATOM 1675 C C . THR A 1 183 ? -5.448 19.486 18.889 1.00 17.51 209 THR A C 1
ATOM 1676 O O . THR A 1 183 ? -6.117 18.549 18.445 1.00 18.74 209 THR A O 1
ATOM 1680 N N . ALA A 1 184 ? -4.159 19.356 19.193 1.00 16.08 210 ALA A N 1
ATOM 1681 C CA . ALA A 1 184 ? -3.423 18.143 18.810 1.00 15.15 210 ALA A CA 1
ATOM 1682 C C . ALA A 1 184 ? -3.935 16.918 19.555 1.00 14.68 210 ALA A C 1
ATOM 1683 O O . ALA A 1 184 ? -4.315 17.012 20.713 1.00 16.45 210 ALA A O 1
ATOM 1685 N N . GLU A 1 185 ? -3.915 15.767 18.894 1.00 13.88 211 GLU A N 1
ATOM 1686 C CA . GLU A 1 185 ? -4.157 14.494 19.568 1.00 13.83 211 GLU A CA 1
ATOM 1687 C C . GLU A 1 185 ? -2.826 13.958 20.106 1.00 14.10 211 GLU A C 1
ATOM 1688 O O . GLU A 1 185 ? -1.845 13.892 19.384 1.00 14.03 211 GLU A O 1
ATOM 1694 N N . VAL A 1 186 ? -2.810 13.573 21.378 1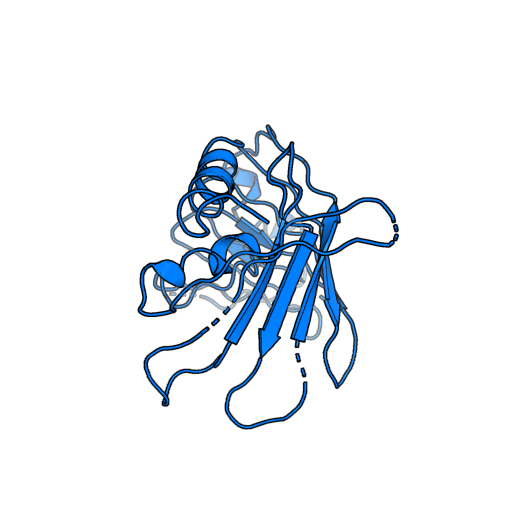.00 14.53 212 VAL A N 1
ATOM 1695 C CA . VAL A 1 186 ? -1.642 12.920 21.975 1.00 16.13 212 VAL A CA 1
ATOM 1696 C C . VAL A 1 186 ? -1.758 11.402 21.815 1.00 16.37 212 VAL A C 1
ATOM 1697 O O . VAL A 1 186 ? -2.765 10.780 22.202 1.00 18.54 212 VAL A O 1
ATOM 1701 N N . ILE A 1 187 ? -0.734 10.802 21.234 1.00 14.08 213 ILE A N 1
ATOM 1702 C CA . ILE A 1 187 ? -0.699 9.350 21.013 1.00 14.68 213 ILE A CA 1
ATOM 1703 C C . ILE A 1 187 ? 0.520 8.810 21.780 1.00 14.35 213 ILE A C 1
ATOM 1704 O O . ILE A 1 187 ? 1.664 8.947 21.342 1.00 14.58 213 ILE A O 1
ATOM 1709 N N . ASP A 1 188 ? 0.252 8.192 22.928 1.00 15.65 214 ASP A N 1
ATOM 1710 C CA A ASP A 1 188 ? 1.311 7.776 23.829 0.50 15.89 214 ASP A CA 1
ATOM 1711 C CA B ASP A 1 188 ? 1.291 7.767 23.848 0.50 16.26 214 ASP A CA 1
ATOM 1712 C C . ASP A 1 188 ? 1.625 6.303 23.600 1.00 15.39 214 ASP A C 1
ATOM 1713 O O . ASP A 1 188 ? 0.798 5.425 23.838 1.00 18.18 214 ASP A O 1
ATOM 1730 N N . ARG A 1 190 ? 4.157 4.684 25.070 1.00 17.75 216 ARG A N 1
ATOM 1731 C CA . ARG A 1 190 ? 4.946 4.139 26.177 1.00 17.72 216 ARG A CA 1
ATOM 1732 C C . ARG A 1 190 ? 4.195 3.068 26.949 1.00 19.52 216 ARG A C 1
ATOM 1733 O O . ARG A 1 190 ? 2.965 2.936 26.838 1.00 22.58 216 ARG A O 1
#

CATH classification: 2.50.20.10

Radius of gyration: 17.88 Å; Cα contacts (8 Å, |Δi|>4): 428; chains: 1; bounding box: 56×36×38 Å

=== Feature glossary ===
The record interleaves many kinds of information about one protein. Here is each kind framed as the question it answers.

Q: What does the local fold look like, residue by residue?
A: A 3Di character summarizes, for each residue, the relative orientation of the Cα frame of its nearest spatial neighbor. Because it encodes fold topology rather than chemistry, 3Di alignments detect remote structural similarity that sequence alignment misses.

Q: Which residues are in helices, strands, or loops?
A: Secondary structure is the local, repeating backbone conformation. DSSP classifies it into eight states by reading the hydrogen-bond network: three helix types (H, G, I), two β types (E, B), two non-regular types (T, S), and unstructured coil (-).

Q: How big and how compact is the whole molecule?
A: Three whole-structure scalars: the radius of gyration (RMS distance of Cα from centroid, in Å), the count of Cα–Cα contacts (pairs closer than 8 Å and separated by more than four residues in sequence — i.e. tertiary, not local, contacts), and the bounding-box dimensions. Together they distinguish compact globular folds from extended fibres or disordered chains.

Q: How confident is the AlphaFold model at each residue?
A: For AlphaFold models, the B-factor field carries pLDDT — the model's own estimate of local accuracy on a 0–100 scale. Regions with pLDDT<50 should be treated as essentially unmodeled; they often correspond to intrinsically disordered segments.

Q: What family and function is it annotated with?
A: Functional annotations link the protein to curated databases. InterPro entries identify conserved domains and families by matching the sequence against member-database signatures (Pfam, PROSITE, CDD, …). Gene Ontology (GO) terms describe molecular function, biological process, and cellular component in a controlled vocabulary. CATH places the structure in a hierarchical fold classification (Class/Architecture/Topology/Homologous-superfamily). The organism is the source species.

Q: What known structures does this most resemble?
A: Nearest PDB neighbors are the top structural matches found by Foldseek when searching this structure against the entire Protein Data Bank. Each hit reports a TM-score (0 to 1; >0.5 almost always implies the same fold) and an E-value. These are *structural* homologs — they may share no detectable sequence similarity.

Q: Which residues are buried vs exposed?
A: Solvent-accessible surface area (SASA) is the area in Å² traced out by the centre of a 1.4 Å probe sphere (a water molecule) rolled over the protein's van der Waals surface (Shrake–Rupley / Lee–Richards construction). Buried residues have near-zero SASA; fully exposed residues can exceed 200 Å². The total SASA scales roughly with the number of surface residues.

Q: What are the backbone torsion angles?
A: φ (phi) and ψ (psi) are the two rotatable backbone dihedrals per residue: φ is the C(i-1)–N–Cα–C torsion, ψ is the N–Cα–C–N(i+1) torsion, both in degrees on (−180°, 180°]. α-helical residues cluster near (−60°, −45°); β-strand residues near (−120°, +130°). A Ramachandran plot is simply a scatter of (φ, ψ) for every residue.

Q: Are the domains correctly placed relative to each other?
A: Predicted aligned error is AlphaFold's pairwise confidence. Unlike pLDDT (per-residue), PAE is per-residue-pair and captures whether two parts of the structure are correctly placed relative to each other. Units are ångströms of expected positional error.

Q: What if only a Cα trace is available?
A: P-SEA three-state annotation labels each residue as helix, strand, or coil based purely on the geometry of the Cα trace. It serves as a fallback when the full backbone (and thus DSSP) is unavailable.

Q: What is the amino-acid chain?
A: This is the polypeptide sequence — one letter per residue, N-terminus first. Length ranges from a few dozen residues for small domains to over a thousand for large multi-domain proteins.

Q: What do the rendered images show?
A: The six renders are orthographic views along the three Cartesian axes in both directions. Representation (cartoon, sticks, or surface) and color scheme (sequence-rainbow or by-chain) vary across proteins so the training set covers all the common visualization conventions.

Q: What do the diagnostic plots show?
A: Plot images: a contact map (which residues are close in 3D, as an N×N binary image), a Ramachandran scatter (backbone torsion angles, revealing secondary-structure composition at a glance), and — for AlphaFold structures — a PAE heatmap (pairwise prediction confidence).

Q: How mobile is each atom in the crystal?
A: B-factor (Debye–Waller factor) reflects atomic displacement in the crystal lattice. It is an experimental observable (units Å²), not a prediction; low values mean the atom is pinned down, high values mean it moves or is heterogeneous across the crystal.

Q: Where is each backbone atom in 3D?
A: The mmCIF table is the protein's shape written out atom by atom. For each backbone N, Cα, C, and carbonyl O, it records an (x, y, z) coordinate triple in Å plus the residue type, chain letter, and residue number.